Protein AF-A0A970PNM9-F1 (afdb_monomer_lite)

Foldseek 3Di:
DQLDPDDWDLQADADAAAFQDDDALVSVLVLVVLLVQADFDADEAEDELNNFQDPDNVDDLLRDALVSCVVVLVSCVVVLHAYAYEYDQTPDPLDPQQDAQLDPDPVRNVSSLSSLLRRQNNQLVRLVSNVAAYEYEYDGSDAAQDADPCLPSSLVSNLVSVCSSCVDVPSCVRYAYEYEAACAGVRRNHTDSRHPVSRLVSCLVSQGAYEAEQQRDDVVDACLVCPVVSVVRHQAYEYAYADHDNHSHQAQHALDDRLLSNLLSCVLVVNVVRYHYHYTGNHNNDQVSVSSSRNNLSSVLSNLLSVVQPSVVLVVCVVVVVVVSNVVSVVVSVPPVSLVVQCVSCVVRNHHRPPPSVVSSVVCCVVRSVVRD

pLDDT: mean 97.0, std 3.8, range [64.62, 98.94]

Radius of gyration: 21.0 Å; chains: 1; bounding box: 66×42×57 Å

Sequence (373 aa):
GFDSTGDLTGGIAATGNYPGRARTPRELMEDIRLAYTLFPGRKKLNLHASYAVRTDKNKDRDSYSLEDFTPWLDFAREQGVGMDFNPTYFSHPMMDGDLSLSSPDDKKRRFWIEHGKRCREIARGFAEALGEKSVVNFWMPDGTKDTCVDTRAYRDRMTASLDEIFADRAGMELAPCALESKLFGMGVESFTVVSSEYSLGYAQSRKIMACLDAGHYHPTEAISAKITAVLAFIDRILLHVSRPVRWDSDHVVALDDETQRIMDEVVWNGCTDRVAIGLDFFDASINRLACWAIGMRNTRKALLSAFLAPAHALREAEAAGDFTRRLALLEERRTLPLGAVWNYYCLTRNVPADGQWLGKVIDYEKKVLARRG

Structure (mmCIF, N/CA/C/O backbone):
data_AF-A0A970PNM9-F1
#
_entry.id   AF-A0A970PNM9-F1
#
loop_
_atom_site.group_PDB
_atom_site.id
_atom_site.type_symbol
_atom_site.label_atom_id
_atom_site.label_alt_id
_atom_site.label_comp_id
_atom_site.label_asym_id
_atom_site.label_entity_id
_atom_site.label_seq_id
_atom_site.pdbx_PDB_ins_code
_atom_site.Cartn_x
_atom_site.Cartn_y
_atom_site.Cartn_z
_atom_site.occupancy
_atom_site.B_iso_or_equiv
_atom_site.auth_seq_id
_atom_site.auth_comp_id
_atom_site.auth_asym_id
_atom_site.auth_atom_id
_atom_site.pdbx_PDB_model_num
ATOM 1 N N . GLY A 1 1 ? 13.897 7.430 -0.293 1.00 90.38 1 GLY A N 1
ATOM 2 C CA . GLY A 1 1 ? 14.722 6.333 0.242 1.00 90.38 1 GLY A CA 1
ATOM 3 C C . GLY A 1 1 ? 16.042 6.871 0.756 1.00 90.38 1 GLY A C 1
ATOM 4 O O . GLY A 1 1 ? 16.157 8.075 0.959 1.00 90.38 1 GLY A O 1
ATOM 5 N N . PHE A 1 2 ? 17.018 5.991 0.965 1.00 92.19 2 PHE A N 1
ATOM 6 C CA . PHE A 1 2 ? 18.401 6.317 1.343 1.00 92.19 2 PHE A CA 1
ATOM 7 C C . PHE A 1 2 ? 19.416 5.954 0.250 1.00 92.19 2 PHE A C 1
ATOM 9 O O . PHE A 1 2 ? 20.611 6.193 0.413 1.00 92.19 2 PHE A O 1
ATOM 16 N N . ASP A 1 3 ? 18.958 5.359 -0.853 1.00 85.38 3 ASP A N 1
ATOM 17 C CA . ASP A 1 3 ? 19.804 4.973 -1.981 1.00 85.38 3 ASP A CA 1
ATOM 18 C C . ASP A 1 3 ? 20.149 6.141 -2.922 1.00 85.38 3 ASP A C 1
ATOM 20 O O . ASP A 1 3 ? 21.179 6.096 -3.595 1.00 85.38 3 ASP A O 1
ATOM 24 N N . SER A 1 4 ? 19.346 7.209 -2.920 1.00 75.75 4 SER A N 1
ATOM 25 C CA . SER A 1 4 ? 19.603 8.460 -3.639 1.00 75.75 4 SER A CA 1
ATOM 26 C C . SER A 1 4 ? 19.041 9.682 -2.897 1.00 75.75 4 SER A C 1
ATOM 28 O O . SER A 1 4 ? 18.116 9.573 -2.091 1.00 75.75 4 SER A O 1
ATOM 30 N N . THR A 1 5 ? 19.605 10.860 -3.178 1.00 64.62 5 THR A N 1
ATOM 31 C CA . THR A 1 5 ? 19.122 12.168 -2.688 1.00 64.62 5 THR A CA 1
ATOM 32 C C . THR A 1 5 ? 18.326 12.941 -3.747 1.00 64.62 5 THR A C 1
ATOM 34 O O . THR A 1 5 ? 18.133 14.144 -3.592 1.00 64.62 5 THR A O 1
ATOM 37 N N . GLY A 1 6 ? 17.952 12.286 -4.851 1.00 71.00 6 GLY A N 1
ATOM 38 C CA . GLY A 1 6 ? 17.254 12.909 -5.975 1.00 71.00 6 GLY A CA 1
ATOM 39 C C . GLY A 1 6 ? 15.765 13.134 -5.719 1.00 71.00 6 GLY A C 1
ATOM 40 O O . GLY A 1 6 ? 15.213 12.683 -4.712 1.00 71.00 6 GLY A O 1
ATOM 41 N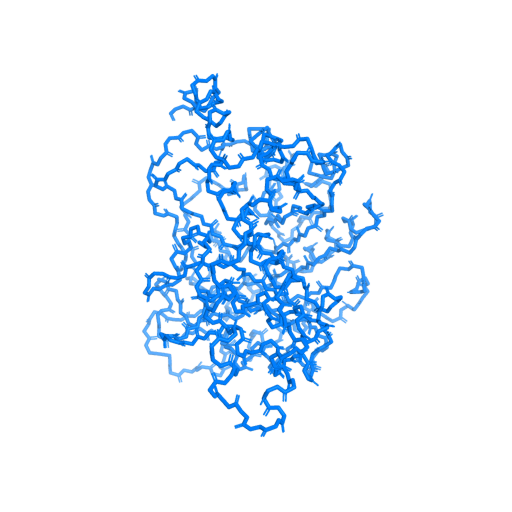 N . ASP A 1 7 ? 15.124 13.824 -6.659 1.00 82.50 7 ASP A N 1
ATOM 42 C CA . ASP A 1 7 ? 13.690 14.097 -6.618 1.00 82.50 7 ASP A CA 1
ATOM 43 C C . ASP A 1 7 ? 12.849 12.826 -6.841 1.00 82.50 7 ASP A C 1
ATOM 45 O O . ASP A 1 7 ? 13.283 11.834 -7.444 1.00 82.50 7 ASP A O 1
ATOM 49 N N . LEU A 1 8 ? 11.614 12.859 -6.339 1.00 89.25 8 LEU A N 1
ATOM 50 C CA . LEU A 1 8 ? 10.633 11.803 -6.571 1.00 89.25 8 LEU A CA 1
ATOM 51 C C . LEU A 1 8 ? 10.150 11.858 -8.031 1.00 89.25 8 LEU A C 1
ATOM 53 O O . LEU A 1 8 ? 9.739 12.915 -8.503 1.00 89.25 8 LEU A O 1
ATOM 57 N N . THR A 1 9 ? 10.208 10.726 -8.735 1.00 91.00 9 THR A N 1
ATOM 58 C CA . THR A 1 9 ? 9.743 10.559 -10.122 1.00 91.00 9 THR A CA 1
ATOM 59 C C . THR A 1 9 ? 8.901 9.284 -10.258 1.00 91.00 9 THR A C 1
ATOM 61 O O . THR A 1 9 ? 8.666 8.591 -9.269 1.00 91.00 9 THR A O 1
ATOM 64 N N . GLY A 1 10 ? 8.441 8.962 -11.473 1.00 89.12 10 GLY A N 1
ATOM 65 C CA . GLY A 1 10 ? 7.597 7.790 -11.744 1.00 89.12 10 GLY A CA 1
ATOM 66 C C . GLY A 1 10 ? 6.094 8.076 -11.670 1.00 89.12 10 GLY A C 1
ATOM 67 O O . GLY A 1 10 ? 5.296 7.169 -11.479 1.00 89.12 10 GLY A O 1
ATOM 68 N N . GLY A 1 11 ? 5.692 9.342 -11.778 1.00 85.94 11 GLY A N 1
ATOM 69 C CA . GLY A 1 11 ? 4.283 9.738 -11.812 1.00 85.94 11 GLY A CA 1
ATOM 70 C C . GLY A 1 11 ? 3.543 9.755 -10.481 1.00 85.94 11 GLY A C 1
ATOM 71 O O . GLY A 1 11 ? 2.330 9.957 -10.481 1.00 85.94 11 GLY A O 1
ATOM 72 N N . ILE A 1 12 ? 4.276 9.633 -9.375 1.00 90.81 12 ILE A N 1
ATOM 73 C CA . ILE A 1 12 ? 3.814 9.874 -8.004 1.00 90.81 12 ILE A CA 1
ATOM 74 C C . ILE A 1 12 ? 4.459 11.138 -7.432 1.00 90.81 12 ILE A C 1
ATOM 76 O O . ILE A 1 12 ? 5.564 11.514 -7.830 1.00 90.81 12 ILE A O 1
ATOM 80 N N . ALA A 1 13 ? 3.792 11.797 -6.481 1.00 92.06 13 ALA A N 1
ATOM 81 C CA . ALA A 1 13 ? 4.363 12.958 -5.802 1.00 92.06 13 ALA A CA 1
ATOM 82 C C . ALA A 1 13 ? 3.877 13.120 -4.362 1.00 92.06 13 ALA A C 1
ATOM 84 O O . ALA A 1 13 ? 2.682 13.206 -4.095 1.00 92.06 13 ALA A O 1
ATOM 85 N N . ALA A 1 14 ? 4.824 13.307 -3.444 1.00 91.38 14 ALA A N 1
ATOM 86 C CA . ALA A 1 14 ? 4.531 13.752 -2.090 1.00 91.38 14 ALA A CA 1
ATOM 87 C C . ALA A 1 14 ? 4.359 15.276 -2.074 1.00 91.38 14 ALA A C 1
ATOM 89 O O . ALA A 1 14 ? 5.327 16.024 -2.219 1.00 91.38 14 ALA A O 1
ATOM 90 N N . THR A 1 15 ? 3.120 15.740 -1.904 1.00 91.12 15 THR A N 1
ATOM 91 C CA . THR A 1 15 ? 2.791 17.172 -1.917 1.00 91.12 15 THR A CA 1
ATOM 92 C C . THR A 1 15 ? 2.792 17.749 -0.504 1.00 91.12 15 THR A C 1
ATOM 94 O O . THR A 1 15 ? 2.190 17.192 0.412 1.00 91.12 15 THR A O 1
ATOM 97 N N . GLY A 1 16 ? 3.453 18.897 -0.340 1.00 93.31 16 GLY A N 1
ATOM 98 C CA . GLY A 1 16 ? 3.604 19.599 0.934 1.00 93.31 16 GLY A CA 1
ATOM 99 C C . GLY A 1 16 ? 5.034 19.560 1.478 1.00 93.31 16 GLY A C 1
ATOM 100 O O . GLY A 1 16 ? 5.841 18.714 1.107 1.00 93.31 16 GLY A O 1
ATOM 101 N N . ASN A 1 17 ? 5.351 20.511 2.359 1.00 93.50 17 ASN A N 1
ATOM 102 C CA . ASN A 1 17 ? 6.699 20.723 2.901 1.00 93.50 17 ASN A CA 1
ATOM 103 C C . ASN A 1 17 ? 6.707 20.735 4.436 1.00 93.50 17 ASN A C 1
ATOM 105 O O . ASN A 1 17 ? 7.432 21.512 5.055 1.00 93.50 17 ASN A O 1
ATOM 109 N N . TYR A 1 18 ? 5.881 19.899 5.067 1.00 96.50 18 TYR A N 1
ATOM 110 C CA . TYR A 1 18 ? 5.834 19.804 6.521 1.00 96.50 18 TYR A CA 1
ATOM 111 C C . TYR A 1 18 ? 7.204 19.362 7.070 1.00 96.50 18 TYR A C 1
ATOM 113 O O . TYR A 1 18 ? 7.763 18.369 6.567 1.00 96.50 18 TYR A O 1
ATOM 121 N N . PRO A 1 19 ? 7.760 20.072 8.073 1.00 95.69 19 PRO A N 1
ATOM 122 C CA . PRO A 1 19 ? 9.128 19.864 8.545 1.00 95.69 19 PRO A CA 1
ATOM 123 C C . PRO A 1 19 ? 9.310 18.521 9.262 1.00 95.69 19 PRO A C 1
ATOM 125 O O . PRO A 1 19 ? 8.367 17.752 9.469 1.00 95.69 19 PRO A O 1
ATOM 128 N N . GLY A 1 20 ? 10.553 18.215 9.640 1.00 95.81 20 GLY A N 1
ATOM 129 C CA . GLY A 1 20 ? 10.838 17.068 10.503 1.00 95.81 20 GLY A CA 1
ATOM 130 C C . GLY A 1 20 ? 10.819 15.696 9.823 1.00 95.81 20 GLY A C 1
ATOM 131 O O . GLY A 1 20 ? 10.795 14.679 10.517 1.00 95.81 20 GLY A O 1
ATOM 132 N N . ARG A 1 21 ? 10.842 15.638 8.481 1.00 95.50 21 ARG A N 1
ATOM 133 C CA . ARG A 1 21 ? 10.963 14.370 7.738 1.00 95.50 21 ARG A CA 1
ATOM 134 C C . ARG A 1 21 ? 12.182 13.575 8.218 1.00 95.50 21 ARG A C 1
ATOM 136 O O . ARG A 1 21 ? 13.239 14.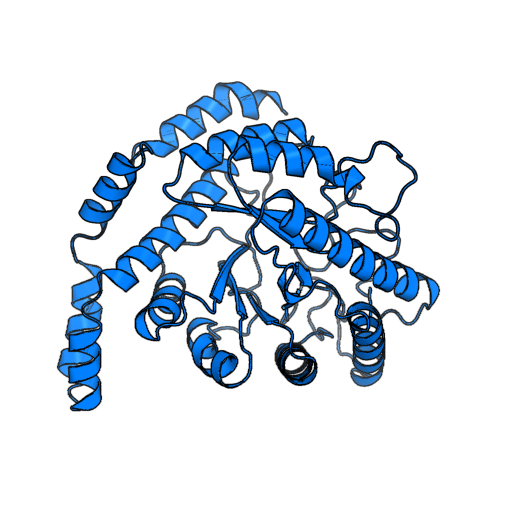162 8.446 1.00 95.50 21 ARG A O 1
ATOM 143 N N . ALA A 1 22 ? 12.056 12.255 8.332 1.00 96.56 22 ALA A N 1
ATOM 144 C CA . ALA A 1 22 ? 13.209 11.393 8.562 1.00 96.56 22 ALA A CA 1
ATOM 145 C C . ALA A 1 22 ? 14.172 11.457 7.365 1.00 96.56 22 ALA A C 1
ATOM 147 O O . ALA A 1 22 ? 13.748 11.425 6.209 1.00 96.56 22 ALA A O 1
ATOM 148 N N . ARG A 1 23 ? 15.471 11.551 7.646 1.00 94.62 23 ARG A N 1
ATOM 149 C CA . ARG A 1 23 ? 16.553 11.702 6.655 1.00 94.62 23 ARG A CA 1
ATOM 150 C C . ARG A 1 23 ? 17.552 10.552 6.706 1.00 94.62 23 ARG A C 1
ATOM 152 O O . ARG A 1 23 ? 18.386 10.422 5.818 1.00 94.62 23 ARG A O 1
ATOM 159 N N . THR A 1 24 ? 17.488 9.730 7.750 1.00 95.56 24 THR A N 1
ATOM 160 C CA . THR A 1 24 ? 18.372 8.579 7.956 1.00 95.56 24 THR A CA 1
ATOM 161 C C . THR A 1 24 ? 17.561 7.344 8.351 1.00 95.56 24 THR A C 1
ATOM 163 O O . THR A 1 24 ? 16.455 7.496 8.883 1.00 95.56 24 THR A O 1
ATOM 166 N N . PRO A 1 25 ? 18.103 6.124 8.163 1.00 96.88 25 PRO A N 1
ATOM 167 C CA . PRO A 1 25 ? 17.453 4.898 8.626 1.00 96.88 25 PRO A CA 1
ATOM 168 C C . PRO A 1 25 ? 17.100 4.953 10.113 1.00 96.88 25 PRO A C 1
ATOM 170 O O . PRO A 1 25 ? 15.991 4.601 10.501 1.00 96.88 25 PRO A O 1
ATOM 173 N N . ARG A 1 26 ? 18.013 5.481 10.939 1.00 97.19 26 ARG A N 1
ATOM 174 C CA . ARG A 1 26 ? 17.807 5.618 12.382 1.00 97.19 26 ARG A CA 1
ATOM 175 C C . ARG A 1 26 ? 16.644 6.550 12.717 1.00 97.19 26 ARG A C 1
ATOM 177 O O . ARG A 1 26 ? 15.796 6.169 13.515 1.00 97.19 26 ARG A O 1
ATOM 184 N N . GLU A 1 27 ? 16.601 7.741 12.115 1.00 97.94 27 GLU A N 1
ATOM 185 C CA . GLU A 1 27 ? 15.492 8.685 12.324 1.00 97.94 27 GLU A CA 1
ATOM 186 C C . GLU A 1 27 ? 14.151 8.043 11.936 1.00 97.94 27 GLU A C 1
ATOM 188 O O . GLU A 1 27 ? 13.184 8.154 12.684 1.00 97.94 27 GLU A O 1
ATOM 193 N N . LEU A 1 28 ? 14.105 7.315 10.814 1.00 98.44 28 LEU A N 1
ATOM 194 C CA . LEU A 1 28 ? 12.883 6.656 10.353 1.00 98.44 28 LEU A CA 1
ATOM 195 C C . LEU A 1 28 ? 12.452 5.511 11.280 1.00 98.44 28 LEU A C 1
ATOM 197 O O . LEU A 1 28 ? 11.276 5.402 11.609 1.00 98.44 28 LEU A O 1
ATOM 201 N N . MET A 1 29 ? 13.385 4.675 11.738 1.00 98.56 29 MET A N 1
ATOM 202 C CA . MET A 1 29 ? 13.093 3.619 12.712 1.00 98.56 29 MET A CA 1
ATOM 203 C C . MET A 1 29 ? 12.585 4.200 14.037 1.00 98.56 29 MET A C 1
ATOM 205 O O . MET A 1 29 ? 11.642 3.666 14.614 1.00 98.56 29 MET A O 1
ATOM 209 N N . GLU A 1 30 ? 13.167 5.301 14.526 1.00 98.44 30 GLU A N 1
ATOM 210 C CA . GLU A 1 30 ? 12.694 6.003 15.729 1.00 98.44 30 GLU A CA 1
ATOM 211 C C . GLU A 1 30 ? 11.275 6.570 15.550 1.00 98.44 30 GLU A C 1
ATOM 213 O O . GLU A 1 30 ? 10.442 6.416 16.448 1.00 98.44 30 GLU A O 1
ATOM 218 N N . ASP A 1 31 ? 10.975 7.142 14.382 1.00 98.69 31 ASP A N 1
ATOM 219 C CA . ASP A 1 31 ? 9.631 7.611 14.035 1.00 98.69 31 ASP A CA 1
ATOM 220 C C . ASP A 1 31 ? 8.625 6.447 14.014 1.00 98.69 31 ASP A C 1
ATOM 222 O O . ASP A 1 31 ? 7.550 6.535 14.616 1.00 98.69 31 ASP A O 1
ATOM 226 N N . ILE A 1 32 ? 8.991 5.318 13.395 1.00 98.56 32 ILE A N 1
ATOM 227 C CA . ILE A 1 32 ? 8.159 4.107 13.350 1.00 98.56 32 ILE A CA 1
ATOM 228 C C . ILE A 1 32 ? 7.923 3.547 14.761 1.00 98.56 32 ILE A C 1
ATOM 230 O O . ILE A 1 32 ? 6.782 3.197 15.078 1.00 98.56 32 ILE A O 1
ATOM 234 N N . ARG A 1 33 ? 8.944 3.512 15.641 1.00 98.25 33 ARG A N 1
ATOM 235 C CA . ARG A 1 33 ? 8.764 3.078 17.045 1.00 98.25 33 ARG A CA 1
ATOM 236 C C . ARG A 1 33 ? 7.678 3.894 17.725 1.00 98.25 33 ARG A C 1
ATOM 238 O O . ARG A 1 33 ? 6.798 3.322 18.365 1.00 98.25 33 ARG A O 1
ATOM 245 N N . LEU A 1 34 ? 7.709 5.220 17.577 1.00 98.31 34 LEU A N 1
ATOM 246 C CA . LEU A 1 34 ? 6.663 6.057 18.148 1.00 98.31 34 LEU A CA 1
ATOM 247 C C . LEU A 1 34 ? 5.306 5.744 17.514 1.00 98.31 34 LEU A C 1
ATOM 249 O O . LEU A 1 34 ? 4.345 5.522 18.255 1.00 98.31 34 LEU A O 1
ATOM 253 N N . ALA A 1 35 ? 5.228 5.688 16.181 1.00 98.06 35 ALA A N 1
ATOM 254 C CA . ALA A 1 35 ? 3.989 5.411 15.458 1.00 98.06 35 ALA A CA 1
ATOM 255 C C . ALA A 1 35 ? 3.324 4.112 15.943 1.00 98.06 35 ALA A C 1
ATOM 257 O O . ALA A 1 35 ? 2.121 4.090 16.204 1.00 98.06 35 ALA A O 1
ATOM 258 N N . TYR A 1 36 ? 4.102 3.055 16.185 1.00 97.75 36 TYR A N 1
ATOM 259 C CA . TYR A 1 36 ? 3.598 1.773 16.684 1.00 97.75 36 TYR A CA 1
ATOM 260 C C . TYR A 1 36 ? 2.902 1.853 18.048 1.00 97.75 36 TYR A C 1
ATOM 262 O O . TYR A 1 36 ? 2.035 1.019 18.328 1.00 97.75 36 TYR A O 1
ATOM 270 N N . THR A 1 37 ? 3.199 2.873 18.859 1.00 97.19 37 THR A N 1
ATOM 271 C CA . THR A 1 37 ? 2.515 3.128 20.140 1.00 97.19 37 THR A CA 1
ATOM 272 C C . THR A 1 37 ? 1.189 3.886 19.997 1.00 97.19 37 THR A C 1
ATOM 274 O O . THR A 1 37 ? 0.451 4.032 20.975 1.00 97.19 37 THR A O 1
ATOM 277 N N . LEU A 1 38 ? 0.872 4.389 18.799 1.00 98.06 38 LEU A N 1
ATOM 278 C CA . LEU A 1 38 ? -0.306 5.221 18.537 1.00 98.06 38 LEU A CA 1
ATOM 279 C C . LEU A 1 38 ? -1.517 4.412 18.053 1.00 98.06 38 LEU A C 1
ATOM 281 O O . LEU A 1 38 ? -2.619 4.958 17.976 1.00 98.06 38 LEU A O 1
ATOM 285 N N . PHE A 1 39 ? -1.353 3.124 17.729 1.00 96.81 39 PHE A N 1
ATOM 286 C CA . PHE A 1 39 ? -2.441 2.285 17.217 1.00 96.81 39 PHE A CA 1
ATOM 287 C C . PHE A 1 39 ? -2.371 0.804 17.655 1.00 96.81 39 PHE A C 1
ATOM 289 O O . PHE A 1 39 ? -1.292 0.198 17.669 1.00 96.81 39 PHE A O 1
ATOM 296 N N . PRO A 1 40 ? -3.526 0.187 17.985 1.00 96.38 40 PRO A N 1
ATOM 297 C CA . PRO A 1 40 ? -3.597 -1.135 18.623 1.00 96.38 40 PRO A CA 1
ATOM 298 C C . PRO A 1 40 ? -3.485 -2.303 17.637 1.00 96.38 40 PRO A C 1
ATOM 300 O O . PRO A 1 40 ? -4.004 -2.221 16.534 1.00 96.38 40 PRO A O 1
ATOM 303 N N . GLY A 1 41 ? -2.936 -3.442 18.067 1.00 94.00 41 GLY A N 1
ATOM 304 C CA . GLY A 1 41 ? -2.952 -4.707 17.306 1.00 94.00 41 GLY A CA 1
ATOM 305 C C . GLY A 1 41 ? -1.654 -5.012 16.556 1.00 94.00 41 GLY A C 1
ATOM 306 O O . GLY A 1 41 ? -0.760 -4.164 16.494 1.00 94.00 41 GLY A O 1
ATOM 307 N N . ARG A 1 42 ? -1.548 -6.230 16.002 1.00 93.19 42 ARG A N 1
ATOM 308 C CA . ARG A 1 42 ? -0.381 -6.685 15.222 1.00 93.19 42 ARG A CA 1
ATOM 309 C C . ARG A 1 42 ? -0.249 -5.910 13.914 1.00 93.19 42 ARG A C 1
ATOM 311 O O . ARG A 1 42 ? -1.248 -5.452 13.359 1.00 93.19 42 ARG A O 1
ATOM 318 N N . LYS A 1 43 ? 0.990 -5.708 13.480 1.00 93.69 43 LYS A N 1
ATOM 319 C CA . LYS A 1 43 ? 1.376 -4.843 12.363 1.00 93.69 43 LYS A CA 1
ATOM 320 C C . LYS A 1 43 ? 2.445 -5.566 11.549 1.00 93.69 43 LYS A C 1
ATOM 322 O O . LYS A 1 43 ? 3.140 -6.423 12.094 1.00 93.69 43 LYS A O 1
ATOM 327 N N . LYS A 1 44 ? 2.616 -5.131 10.308 1.00 97.44 44 LYS A N 1
ATOM 328 C CA . LYS A 1 44 ? 3.796 -5.415 9.497 1.00 97.44 44 LYS A CA 1
ATOM 329 C C . LYS A 1 44 ? 4.376 -4.102 8.992 1.00 97.44 44 LYS A C 1
ATOM 331 O O . LYS A 1 44 ? 3.654 -3.107 8.906 1.00 97.44 44 LYS A O 1
ATOM 336 N N . LEU A 1 45 ? 5.671 -4.103 8.710 1.00 98.25 45 LEU A N 1
ATOM 337 C CA . LEU A 1 45 ? 6.357 -2.994 8.060 1.00 98.25 45 LEU A CA 1
ATOM 338 C C . LEU A 1 45 ? 6.475 -3.293 6.566 1.00 98.25 45 LEU A C 1
ATOM 340 O O . LEU A 1 45 ? 7.143 -4.255 6.201 1.00 98.25 45 LEU A O 1
ATOM 344 N N . ASN A 1 46 ? 5.865 -2.467 5.719 1.00 98.62 46 ASN A N 1
ATOM 345 C CA . ASN A 1 46 ? 6.058 -2.551 4.274 1.00 98.62 46 ASN A CA 1
ATOM 346 C C . ASN A 1 46 ? 7.225 -1.644 3.861 1.00 98.62 46 ASN A C 1
ATOM 348 O O . ASN A 1 46 ? 7.217 -0.454 4.180 1.00 98.62 46 ASN A O 1
ATOM 352 N N . LEU A 1 47 ? 8.246 -2.200 3.207 1.00 98.25 47 LEU A N 1
ATOM 353 C CA . LEU A 1 47 ? 9.487 -1.490 2.900 1.00 98.25 47 LEU A CA 1
ATOM 354 C C . LEU A 1 47 ? 9.759 -1.469 1.391 1.00 98.25 47 LEU A C 1
ATOM 356 O O . LEU A 1 47 ? 9.584 -2.467 0.700 1.00 98.25 47 LEU A O 1
ATOM 360 N N . HIS A 1 48 ? 10.236 -0.343 0.869 1.00 98.69 48 HIS A N 1
ATOM 361 C CA . HIS A 1 48 ? 10.759 -0.274 -0.498 1.00 98.69 48 HIS A CA 1
ATOM 362 C C . HIS A 1 48 ? 12.258 -0.579 -0.537 1.00 98.69 48 HIS A C 1
ATOM 364 O O . HIS A 1 48 ? 12.999 -0.223 0.382 1.00 98.69 48 HIS A O 1
ATOM 370 N N . ALA A 1 49 ? 12.738 -1.135 -1.648 1.00 98.31 49 ALA A N 1
ATOM 371 C CA . ALA A 1 49 ? 14.157 -1.400 -1.853 1.00 98.31 49 ALA A CA 1
ATOM 372 C C . ALA A 1 49 ? 15.034 -0.138 -1.766 1.00 98.31 49 ALA A C 1
ATOM 374 O O . ALA A 1 49 ? 16.174 -0.209 -1.311 1.00 98.31 49 ALA A O 1
ATOM 375 N N . SER A 1 50 ? 14.493 1.038 -2.098 1.00 97.31 50 SER A N 1
ATOM 376 C CA . SER A 1 50 ? 15.193 2.317 -1.904 1.00 97.31 50 SER A CA 1
ATOM 377 C C . SER A 1 50 ? 15.517 2.663 -0.445 1.00 97.31 50 SER A C 1
ATOM 379 O O . SER A 1 50 ? 16.251 3.618 -0.195 1.00 97.31 50 SER A O 1
ATOM 381 N N . TYR A 1 51 ? 15.006 1.912 0.534 1.00 97.69 51 TYR A N 1
ATOM 382 C CA . TYR A 1 51 ? 15.334 2.054 1.957 1.00 97.69 51 TYR A CA 1
ATOM 383 C C . TYR A 1 51 ? 16.487 1.143 2.415 1.00 97.69 51 TYR A C 1
ATOM 385 O O . TYR A 1 51 ? 16.712 1.015 3.622 1.00 97.69 51 TYR A O 1
ATOM 393 N N . ALA A 1 52 ? 17.230 0.541 1.480 1.00 97.12 52 ALA A N 1
ATOM 394 C CA . ALA A 1 52 ? 18.457 -0.195 1.770 1.00 97.12 52 ALA A CA 1
ATOM 395 C C . ALA A 1 52 ? 19.431 0.632 2.633 1.00 97.12 52 ALA A C 1
ATOM 397 O O . ALA A 1 52 ? 19.674 1.816 2.379 1.00 97.12 52 ALA A O 1
ATOM 398 N N . VAL A 1 53 ? 20.020 -0.007 3.644 1.00 95.75 53 VAL A N 1
ATOM 399 C CA . VAL A 1 53 ? 21.057 0.560 4.514 1.00 95.75 53 VAL A CA 1
ATOM 400 C C . VAL A 1 53 ? 22.407 0.015 4.056 1.00 95.75 53 VAL A C 1
ATOM 402 O O . VAL A 1 53 ? 22.975 -0.896 4.653 1.00 95.75 53 VAL A O 1
ATOM 405 N N . ARG A 1 54 ? 22.898 0.556 2.939 1.00 89.38 54 ARG A N 1
ATOM 406 C CA . ARG A 1 54 ? 24.108 0.063 2.269 1.00 89.38 54 ARG A CA 1
ATOM 407 C C . ARG A 1 54 ? 25.376 0.420 3.042 1.00 89.38 54 ARG A C 1
ATOM 409 O O . ARG A 1 54 ? 25.577 1.578 3.415 1.00 89.38 54 ARG A O 1
ATOM 416 N N . THR A 1 55 ? 26.262 -0.557 3.204 1.00 84.31 55 THR A N 1
ATOM 417 C CA . THR A 1 55 ? 27.645 -0.340 3.657 1.00 84.31 55 THR A CA 1
ATOM 418 C C . THR A 1 55 ? 28.569 -0.000 2.485 1.00 84.31 55 THR A C 1
ATOM 420 O O . THR A 1 55 ? 29.426 0.873 2.620 1.00 84.31 55 THR A O 1
ATOM 423 N N . ASP A 1 56 ? 28.349 -0.617 1.318 1.00 89.12 56 ASP A N 1
ATOM 424 C CA . ASP A 1 56 ? 29.003 -0.266 0.055 1.00 89.12 56 ASP A CA 1
ATOM 425 C C . ASP A 1 56 ? 28.173 0.762 -0.729 1.00 89.12 56 ASP A C 1
ATOM 427 O O . ASP A 1 56 ? 27.044 0.504 -1.146 1.00 89.12 56 ASP A O 1
ATOM 431 N N . LYS A 1 57 ? 28.751 1.944 -0.957 1.00 83.06 57 LYS A N 1
ATOM 432 C CA . LYS A 1 57 ? 28.098 3.041 -1.686 1.00 83.06 57 LYS A CA 1
ATOM 433 C C . LYS A 1 57 ? 27.990 2.796 -3.193 1.00 83.06 57 LYS A C 1
ATOM 435 O O . LYS A 1 57 ? 27.189 3.472 -3.831 1.00 83.06 57 LYS A O 1
ATOM 440 N N . ASN A 1 58 ? 28.778 1.874 -3.746 1.00 88.62 58 ASN A N 1
ATOM 441 C CA . ASN A 1 58 ? 28.788 1.569 -5.179 1.00 88.62 58 ASN A CA 1
ATOM 442 C C . ASN A 1 58 ? 27.772 0.487 -5.563 1.00 88.62 58 ASN A C 1
ATOM 444 O O . ASN A 1 58 ? 27.474 0.321 -6.742 1.00 88.62 58 ASN A O 1
ATOM 448 N N . LYS A 1 59 ? 27.250 -0.250 -4.579 1.00 93.94 59 LYS A N 1
ATOM 449 C CA . LYS A 1 59 ? 26.260 -1.304 -4.782 1.00 93.94 59 LYS A CA 1
ATOM 450 C C . LYS A 1 59 ? 24.924 -0.706 -5.213 1.00 93.94 59 LYS A C 1
ATOM 452 O O . LYS A 1 59 ? 24.383 0.140 -4.500 1.00 93.94 59 LYS A O 1
ATOM 457 N N . ASP A 1 60 ? 24.378 -1.154 -6.335 1.00 95.88 60 ASP A N 1
ATOM 458 C CA . ASP A 1 60 ? 23.131 -0.632 -6.908 1.00 95.88 60 ASP A CA 1
ATOM 459 C C . ASP A 1 60 ? 21.968 -1.640 -6.774 1.00 95.88 60 ASP A C 1
ATOM 461 O O . ASP A 1 60 ? 22.159 -2.780 -6.338 1.00 95.88 60 ASP A O 1
ATOM 465 N N . ARG A 1 61 ? 20.744 -1.211 -7.095 1.00 97.44 61 ARG A N 1
ATOM 466 C CA . ARG A 1 61 ? 19.476 -1.923 -6.880 1.00 97.44 61 ARG A CA 1
ATOM 467 C C . ARG A 1 61 ? 19.447 -3.337 -7.461 1.00 97.44 61 ARG A C 1
ATOM 469 O O . ARG A 1 61 ? 18.818 -4.214 -6.868 1.00 97.44 61 ARG A O 1
ATOM 476 N N . ASP A 1 62 ? 20.117 -3.572 -8.583 1.00 98.19 62 ASP A N 1
ATOM 477 C CA . ASP A 1 62 ? 20.244 -4.879 -9.243 1.00 98.19 62 ASP A CA 1
ATOM 478 C C . ASP A 1 62 ? 21.165 -5.865 -8.507 1.00 98.19 62 ASP A C 1
ATOM 480 O O . ASP A 1 62 ? 21.178 -7.055 -8.812 1.00 98.19 62 ASP A O 1
ATOM 484 N N . SER A 1 63 ? 21.893 -5.392 -7.497 1.00 97.44 63 SER A N 1
ATOM 485 C CA . SER A 1 63 ? 22.850 -6.181 -6.718 1.00 97.44 63 SER A CA 1
ATOM 486 C C . SER A 1 63 ? 22.520 -6.256 -5.225 1.00 97.44 63 SER A C 1
ATOM 488 O O . SER A 1 63 ? 23.260 -6.889 -4.470 1.00 97.44 63 SER A O 1
ATOM 490 N N . TYR A 1 64 ? 21.414 -5.645 -4.781 1.00 97.94 64 TYR A N 1
ATOM 491 C CA . TYR A 1 64 ? 20.967 -5.695 -3.386 1.00 97.94 64 TYR A CA 1
ATOM 492 C C . TYR A 1 64 ? 20.781 -7.126 -2.877 1.00 97.94 64 TYR A C 1
ATOM 494 O O . TYR A 1 64 ? 20.443 -8.053 -3.610 1.00 97.94 64 TYR A O 1
ATOM 502 N N . SER A 1 65 ? 21.000 -7.284 -1.579 1.00 97.69 65 SER A N 1
ATOM 503 C CA . SER A 1 65 ? 20.933 -8.555 -0.865 1.00 97.69 65 SER A CA 1
ATOM 504 C C . SER A 1 65 ? 20.312 -8.352 0.511 1.00 97.69 65 SER A C 1
ATOM 506 O O . SER A 1 65 ? 20.159 -7.219 0.963 1.00 97.69 65 SER A O 1
ATOM 508 N N . LEU A 1 66 ? 19.999 -9.445 1.211 1.00 97.38 66 LEU A N 1
ATOM 509 C CA . LEU A 1 66 ? 19.425 -9.379 2.557 1.00 97.38 66 LEU A CA 1
ATOM 510 C C . LEU A 1 66 ? 20.292 -8.570 3.538 1.00 97.38 66 LEU A C 1
ATOM 512 O O . LEU A 1 66 ? 19.751 -7.891 4.407 1.00 97.38 66 LEU A O 1
ATOM 516 N N . GLU A 1 67 ? 21.617 -8.597 3.367 1.00 97.19 67 GLU A N 1
ATOM 517 C CA . GLU A 1 67 ? 22.573 -7.877 4.217 1.00 97.19 67 GLU A CA 1
ATOM 518 C C . GLU A 1 67 ? 22.313 -6.366 4.258 1.00 97.19 67 GLU A C 1
ATOM 520 O O . GLU A 1 67 ? 22.407 -5.749 5.319 1.00 97.19 67 GLU A O 1
ATOM 525 N N . ASP A 1 68 ? 21.896 -5.781 3.131 1.00 97.31 68 ASP A N 1
ATOM 526 C CA . ASP A 1 68 ? 21.589 -4.349 3.020 1.00 97.31 68 ASP A CA 1
ATOM 527 C C . ASP A 1 68 ? 20.305 -3.968 3.783 1.00 97.31 68 ASP A C 1
ATOM 529 O O . ASP A 1 68 ? 19.990 -2.789 3.955 1.00 97.31 68 ASP A O 1
ATOM 533 N N . PHE A 1 69 ? 19.557 -4.966 4.254 1.00 98.19 69 PHE A N 1
ATOM 534 C CA . PHE A 1 69 ? 18.322 -4.821 5.016 1.00 98.19 69 PHE A CA 1
ATOM 535 C C . PHE A 1 69 ? 18.411 -5.444 6.415 1.00 98.19 69 PHE A C 1
ATOM 537 O O . PHE A 1 69 ? 17.427 -5.402 7.154 1.00 98.19 69 PHE A O 1
ATOM 544 N N . THR A 1 70 ? 19.578 -5.946 6.838 1.00 97.56 70 THR A N 1
ATOM 545 C CA . THR A 1 70 ? 19.787 -6.471 8.199 1.00 97.56 70 THR A CA 1
ATOM 546 C C . THR A 1 70 ? 19.378 -5.474 9.292 1.00 97.56 70 THR A C 1
ATOM 548 O O . THR A 1 70 ? 18.664 -5.884 10.206 1.00 97.56 70 THR A O 1
ATOM 551 N N . PRO A 1 71 ? 19.682 -4.160 9.196 1.00 98.12 71 PRO A N 1
ATOM 552 C CA . PRO A 1 71 ? 19.203 -3.199 10.193 1.00 98.12 71 PRO A CA 1
ATOM 553 C C . PRO A 1 71 ? 17.671 -3.140 10.304 1.00 98.12 71 PRO A C 1
ATOM 555 O O . PRO A 1 71 ? 17.139 -2.923 11.391 1.00 98.12 71 PRO A O 1
ATOM 558 N N . TRP A 1 72 ? 16.952 -3.350 9.197 1.00 98.56 72 TRP A N 1
ATOM 559 C CA . TRP A 1 72 ? 15.489 -3.419 9.190 1.00 98.56 72 TRP A CA 1
ATOM 560 C C . TRP A 1 72 ? 14.965 -4.729 9.772 1.00 98.56 72 TRP A C 1
ATOM 562 O O . TRP A 1 72 ? 13.986 -4.702 10.512 1.00 98.56 72 TRP A O 1
ATOM 572 N N . LEU A 1 73 ? 15.631 -5.849 9.491 1.00 98.12 73 LEU A N 1
ATOM 573 C CA . LEU A 1 73 ? 15.321 -7.142 10.098 1.00 98.12 73 LEU A CA 1
ATOM 574 C C . LEU A 1 73 ? 15.476 -7.117 11.618 1.00 98.12 73 LEU A C 1
ATOM 576 O O . LEU A 1 73 ? 14.587 -7.572 12.336 1.00 98.12 73 LEU A O 1
ATOM 580 N N . ASP A 1 74 ? 16.584 -6.573 12.112 1.00 98.31 74 ASP A N 1
ATOM 581 C CA . ASP A 1 74 ? 16.838 -6.475 13.549 1.00 98.31 74 ASP A CA 1
ATOM 582 C C . ASP A 1 74 ? 15.818 -5.556 14.220 1.00 98.31 74 ASP A C 1
ATOM 584 O O . ASP A 1 74 ? 15.262 -5.900 15.264 1.00 98.31 74 ASP A O 1
ATOM 588 N N . PHE A 1 75 ? 15.485 -4.439 13.569 1.00 98.62 75 PHE A N 1
ATOM 589 C CA . PHE A 1 75 ? 14.398 -3.569 13.999 1.00 98.62 75 PHE A CA 1
ATOM 590 C C . PHE A 1 75 ? 13.045 -4.299 14.043 1.00 98.62 75 PHE A C 1
ATOM 592 O O . PHE A 1 75 ? 12.314 -4.195 15.027 1.00 98.62 75 PHE A O 1
ATOM 599 N N . ALA A 1 76 ? 12.704 -5.066 13.006 1.00 98.31 76 ALA A N 1
ATOM 600 C CA . ALA A 1 76 ? 11.454 -5.817 12.940 1.00 98.31 76 ALA A CA 1
ATOM 601 C C . ALA A 1 76 ? 11.365 -6.885 14.043 1.00 98.31 76 ALA A C 1
ATOM 603 O O . ALA A 1 76 ? 10.318 -7.011 14.683 1.00 98.31 76 ALA A O 1
ATOM 604 N N . ARG A 1 77 ? 12.473 -7.582 14.341 1.00 97.81 77 ARG A N 1
ATOM 605 C CA . ARG A 1 77 ? 12.578 -8.521 15.474 1.00 97.81 77 ARG A CA 1
ATOM 606 C C . ARG A 1 77 ? 12.396 -7.821 16.817 1.00 97.81 77 ARG A C 1
ATOM 608 O O . ARG A 1 77 ? 11.608 -8.292 17.632 1.00 97.81 77 ARG A O 1
ATOM 615 N N . GLU A 1 78 ? 13.079 -6.695 17.032 1.00 97.75 78 GLU A N 1
ATOM 616 C CA . GLU A 1 78 ? 12.964 -5.883 18.254 1.00 97.75 78 GLU A CA 1
ATOM 617 C C . GLU A 1 78 ? 11.510 -5.447 18.496 1.00 97.75 78 GLU A C 1
ATOM 619 O O . GLU A 1 78 ? 11.015 -5.503 19.620 1.00 97.75 78 GLU A O 1
ATOM 624 N N . GLN A 1 79 ? 10.811 -5.035 17.434 1.00 97.19 79 GLN A N 1
ATOM 625 C CA . GLN A 1 79 ? 9.425 -4.569 17.506 1.00 97.19 79 GLN A CA 1
ATOM 626 C C . GLN A 1 79 ? 8.382 -5.700 17.431 1.00 97.19 79 GLN A C 1
ATOM 628 O O . GLN A 1 79 ? 7.191 -5.437 17.613 1.00 97.19 79 GLN A O 1
ATOM 633 N N . GLY A 1 80 ? 8.799 -6.942 17.165 1.00 96.38 80 GLY A N 1
ATOM 634 C CA . GLY A 1 80 ? 7.912 -8.098 17.021 1.00 96.38 80 GLY A CA 1
ATOM 635 C C . GLY A 1 80 ? 6.915 -7.969 15.863 1.00 96.38 80 GLY A C 1
ATOM 636 O O . GLY A 1 80 ? 5.737 -8.293 16.034 1.00 96.38 80 GLY A O 1
ATOM 637 N N . VAL A 1 81 ? 7.357 -7.452 14.712 1.00 97.38 81 VAL A N 1
ATOM 638 C CA . VAL A 1 81 ? 6.524 -7.248 13.512 1.00 97.38 81 VAL A CA 1
ATOM 639 C C . VAL A 1 81 ? 7.069 -8.019 12.311 1.00 97.38 81 VAL A C 1
ATOM 641 O O . VAL A 1 81 ? 8.280 -8.159 12.158 1.00 97.38 81 VAL A O 1
ATOM 644 N N . GLY A 1 82 ? 6.177 -8.482 11.435 1.00 97.88 82 GLY A N 1
ATOM 645 C CA . GLY A 1 82 ? 6.556 -9.011 10.125 1.00 97.88 82 GLY A CA 1
ATOM 646 C C . GLY A 1 82 ? 6.974 -7.902 9.151 1.00 97.88 82 GLY A C 1
ATOM 647 O O . GLY A 1 82 ? 6.759 -6.713 9.409 1.00 97.88 82 GLY A O 1
ATOM 648 N N . MET A 1 83 ? 7.530 -8.291 8.003 1.00 98.56 83 MET A N 1
ATOM 649 C CA . MET A 1 83 ? 7.931 -7.365 6.939 1.00 98.56 83 MET A CA 1
ATOM 650 C C . MET A 1 83 ? 7.328 -7.755 5.589 1.00 98.56 83 MET A C 1
ATOM 652 O O . MET A 1 83 ? 7.250 -8.937 5.262 1.00 98.56 83 MET A O 1
ATOM 656 N N . ASP A 1 84 ? 6.943 -6.752 4.811 1.00 98.81 84 ASP A N 1
ATOM 657 C CA . ASP A 1 84 ? 6.565 -6.833 3.397 1.00 98.81 84 ASP A CA 1
ATOM 658 C C . ASP A 1 84 ? 7.534 -5.976 2.575 1.00 98.81 84 ASP A C 1
ATOM 660 O O . ASP A 1 84 ? 8.267 -5.147 3.133 1.00 98.81 84 ASP A O 1
ATOM 664 N N . PHE A 1 85 ? 7.601 -6.212 1.267 1.00 98.81 85 PHE A N 1
ATOM 665 C CA . PHE A 1 85 ? 8.649 -5.631 0.441 1.00 98.81 85 PHE A CA 1
ATOM 666 C C . PHE A 1 85 ? 8.183 -5.185 -0.941 1.00 98.81 85 PHE A C 1
ATOM 668 O O . PHE A 1 85 ? 7.191 -5.664 -1.479 1.00 98.81 85 PHE A O 1
ATOM 675 N N . ASN A 1 86 ? 8.938 -4.264 -1.537 1.00 98.81 86 ASN A N 1
ATOM 676 C CA . ASN A 1 86 ? 8.642 -3.704 -2.850 1.00 98.81 86 ASN A CA 1
ATOM 677 C C . ASN A 1 86 ? 9.962 -3.414 -3.576 1.00 98.81 86 ASN A C 1
ATOM 679 O O . ASN A 1 86 ? 10.787 -2.654 -3.045 1.00 98.81 86 ASN A O 1
ATOM 683 N N . PRO A 1 87 ? 10.174 -3.921 -4.800 1.00 98.69 87 PRO A N 1
ATOM 684 C CA . PRO A 1 87 ? 11.169 -3.337 -5.687 1.00 98.69 87 PRO A CA 1
ATOM 685 C C . PRO A 1 87 ? 10.858 -1.847 -5.915 1.00 98.69 87 PRO A C 1
ATOM 687 O O . PRO A 1 87 ? 9.712 -1.411 -5.824 1.00 98.69 87 PRO A O 1
ATOM 690 N N . THR A 1 88 ? 11.874 -1.033 -6.188 1.00 98.62 88 THR A N 1
ATOM 691 C CA . THR A 1 88 ? 11.700 0.395 -6.487 1.00 98.62 88 THR A CA 1
ATOM 692 C C . THR A 1 88 ? 12.062 0.641 -7.951 1.00 98.62 88 THR A C 1
ATOM 694 O O . THR A 1 88 ? 13.241 0.757 -8.276 1.00 98.62 88 THR A O 1
ATOM 697 N N . TYR A 1 89 ? 11.061 0.770 -8.824 1.00 98.12 89 TYR A N 1
ATOM 698 C CA . TYR A 1 89 ? 11.223 0.989 -10.274 1.00 98.12 89 TYR A CA 1
ATOM 699 C C . TYR A 1 89 ? 11.105 2.468 -10.693 1.00 98.12 89 TYR A C 1
ATOM 701 O O . TYR A 1 89 ? 10.598 2.781 -11.761 1.00 98.12 89 TYR A O 1
ATOM 709 N N . PHE A 1 90 ? 11.523 3.400 -9.836 1.00 97.12 90 PHE A N 1
ATOM 710 C CA . PHE A 1 90 ? 11.401 4.847 -10.068 1.00 97.12 90 PHE A CA 1
ATOM 711 C C . PHE A 1 90 ? 12.530 5.630 -9.382 1.00 97.12 90 PHE A C 1
ATOM 713 O O . PHE A 1 90 ? 13.298 5.052 -8.608 1.00 97.12 90 PHE A O 1
ATOM 720 N N . SER A 1 91 ? 12.652 6.937 -9.648 1.00 95.88 91 SER A N 1
ATOM 721 C CA . SER A 1 91 ? 13.700 7.809 -9.083 1.00 95.88 91 SER A CA 1
ATOM 722 C C . SER A 1 91 ? 15.104 7.210 -9.209 1.00 95.88 91 SER A C 1
ATOM 724 O O . SER A 1 91 ? 15.808 7.029 -8.214 1.00 95.88 91 SER A O 1
ATOM 726 N N . HIS A 1 92 ? 15.492 6.828 -10.430 1.00 96.31 92 HIS A N 1
ATOM 727 C CA . HIS A 1 92 ? 16.769 6.161 -10.670 1.00 96.31 92 HIS A CA 1
ATOM 728 C C . HIS A 1 92 ? 17.388 6.509 -12.034 1.00 96.31 92 HIS A C 1
ATOM 730 O O . HIS A 1 92 ? 16.653 6.573 -13.020 1.00 96.31 92 HIS A O 1
ATOM 736 N N . PRO A 1 93 ? 18.725 6.654 -12.146 1.00 95.00 93 PRO A N 1
ATOM 737 C CA . PRO A 1 93 ? 19.399 6.913 -13.426 1.00 95.00 93 PRO A CA 1
ATOM 738 C C . PRO A 1 93 ? 19.201 5.831 -14.500 1.00 95.00 93 PRO A C 1
ATOM 740 O O . PRO A 1 93 ? 19.303 6.125 -15.687 1.00 95.00 93 PRO A O 1
ATOM 743 N N . MET A 1 94 ? 18.902 4.590 -14.100 1.00 96.88 94 MET A N 1
ATOM 744 C CA . MET A 1 94 ? 18.624 3.476 -15.027 1.00 96.88 94 MET A CA 1
ATOM 745 C C . MET A 1 94 ? 17.197 3.480 -15.591 1.00 96.88 94 MET A C 1
ATOM 747 O O . MET A 1 94 ? 16.826 2.566 -16.326 1.00 96.88 94 MET A O 1
ATOM 751 N N . MET A 1 95 ? 16.385 4.488 -15.265 1.00 97.31 95 MET A N 1
ATOM 752 C CA . MET A 1 95 ? 15.110 4.700 -15.945 1.00 97.31 95 MET A CA 1
ATOM 753 C C . MET A 1 95 ? 15.328 5.142 -17.398 1.00 97.31 95 MET A C 1
ATOM 755 O O . MET A 1 95 ? 16.322 5.786 -17.757 1.00 97.31 95 MET A O 1
ATOM 759 N N . ASP A 1 96 ? 14.394 4.781 -18.267 1.00 96.19 96 ASP A N 1
ATOM 760 C CA . ASP A 1 96 ? 14.369 5.182 -19.668 1.00 96.19 96 ASP A CA 1
ATOM 761 C C . ASP A 1 96 ? 13.184 6.102 -19.941 1.00 96.19 96 ASP A C 1
ATOM 763 O O . ASP A 1 96 ? 12.118 5.662 -20.366 1.00 96.19 96 ASP A O 1
ATOM 767 N N . GLY A 1 97 ? 13.349 7.379 -19.584 1.00 93.69 97 GLY A N 1
ATOM 768 C CA . GLY A 1 97 ? 12.196 8.242 -19.339 1.00 93.69 97 GLY A CA 1
ATOM 769 C C . GLY A 1 97 ? 11.399 7.668 -18.169 1.00 93.69 97 GLY A C 1
ATOM 770 O O . GLY A 1 97 ? 11.955 7.480 -17.089 1.00 93.69 97 GLY A O 1
ATOM 771 N N . ASP A 1 98 ? 10.139 7.320 -18.414 1.00 94.44 98 ASP A N 1
ATOM 772 C CA . ASP A 1 98 ? 9.262 6.675 -17.431 1.00 94.44 98 ASP A CA 1
ATOM 773 C C . ASP A 1 98 ? 9.247 5.139 -17.540 1.00 94.44 98 ASP A C 1
ATOM 775 O O . ASP A 1 98 ? 8.462 4.477 -16.870 1.00 94.44 98 ASP A O 1
ATOM 779 N N . LEU A 1 99 ? 10.113 4.542 -18.369 1.00 98.38 99 LEU A N 1
ATOM 780 C CA . LEU A 1 99 ? 10.141 3.095 -18.595 1.00 98.38 99 LEU A CA 1
ATOM 781 C C . LEU A 1 99 ? 11.211 2.398 -17.747 1.00 98.38 99 LEU A C 1
ATOM 783 O O . LEU A 1 99 ? 12.358 2.848 -17.665 1.00 98.38 99 LEU A O 1
ATOM 787 N N . SER A 1 100 ? 10.849 1.244 -17.191 1.00 98.69 100 SER A N 1
ATOM 788 C CA . SER A 1 100 ? 11.733 0.316 -16.491 1.00 98.69 100 SER A CA 1
ATOM 789 C C . SER A 1 100 ? 11.762 -1.040 -17.215 1.00 98.69 100 SER A C 1
ATOM 791 O O . SER A 1 100 ? 12.519 -1.231 -18.171 1.00 98.69 100 SER A O 1
ATOM 793 N N . LEU A 1 101 ? 10.903 -1.981 -16.818 1.00 98.75 101 LEU A N 1
ATOM 794 C CA . LEU A 1 101 ? 10.804 -3.339 -17.355 1.00 98.75 101 LEU A CA 1
ATOM 795 C C . LEU A 1 101 ? 10.292 -3.394 -18.803 1.00 98.75 101 LEU A C 1
ATOM 797 O O . LEU A 1 101 ? 10.459 -4.422 -19.462 1.00 98.75 101 LEU A O 1
ATOM 801 N N . SER A 1 102 ? 9.703 -2.314 -19.320 1.00 98.69 102 SER A N 1
ATOM 802 C CA . SER A 1 102 ? 9.290 -2.191 -20.725 1.00 98.69 102 SER A CA 1
ATOM 803 C C . SER A 1 102 ? 10.214 -1.310 -21.576 1.00 98.69 102 SER A C 1
ATOM 805 O O . SER A 1 102 ? 9.896 -1.052 -22.744 1.00 98.69 102 SER A O 1
ATOM 807 N N . SER A 1 103 ? 11.367 -0.882 -21.045 1.00 98.50 103 SER A N 1
ATOM 808 C CA . SER A 1 103 ? 12.342 -0.088 -21.805 1.00 98.50 103 SER A CA 1
ATOM 809 C C . SER A 1 103 ? 12.825 -0.841 -23.059 1.00 98.50 103 SER A C 1
ATOM 811 O O . SER A 1 103 ? 13.120 -2.042 -22.983 1.00 98.50 103 SER A O 1
ATOM 813 N N . PRO A 1 104 ? 12.917 -0.172 -24.226 1.00 98.12 104 PRO A N 1
ATOM 814 C CA . PRO A 1 104 ? 13.550 -0.733 -25.418 1.00 98.12 104 PRO A CA 1
ATOM 815 C C . PRO A 1 104 ? 15.074 -0.889 -25.275 1.00 98.12 104 PRO A C 1
ATOM 817 O O . PRO A 1 104 ? 15.664 -1.647 -26.039 1.00 98.12 104 PRO A O 1
ATOM 820 N N . ASP A 1 105 ? 15.712 -0.218 -24.310 1.00 98.56 105 ASP A N 1
ATOM 821 C CA . ASP A 1 105 ? 17.131 -0.399 -24.002 1.00 98.56 105 ASP A CA 1
ATOM 822 C C . ASP A 1 105 ? 17.335 -1.681 -23.181 1.00 98.56 105 ASP A C 1
ATOM 824 O O . ASP A 1 105 ? 16.953 -1.786 -22.011 1.00 98.56 105 ASP A O 1
ATOM 828 N N . ASP A 1 106 ? 17.972 -2.671 -23.802 1.00 98.25 106 ASP A N 1
ATOM 829 C CA . ASP A 1 106 ? 18.250 -3.974 -23.200 1.00 98.25 106 ASP A CA 1
ATOM 830 C C . ASP A 1 106 ? 19.079 -3.886 -21.918 1.00 98.25 106 ASP A C 1
ATOM 832 O O . ASP A 1 106 ? 18.859 -4.682 -21.005 1.00 98.25 106 ASP A O 1
ATOM 836 N N . LYS A 1 107 ? 20.004 -2.923 -21.809 1.00 98.56 107 LYS A N 1
ATOM 837 C CA . LYS A 1 107 ? 20.838 -2.766 -20.609 1.00 98.56 107 LYS A CA 1
ATOM 838 C C . LYS A 1 107 ? 20.007 -2.261 -19.437 1.00 98.56 107 LYS A C 1
ATOM 840 O O . LYS A 1 107 ? 20.110 -2.809 -18.340 1.00 98.56 107 LYS A O 1
ATOM 845 N N . LYS A 1 108 ? 19.153 -1.261 -19.671 1.00 98.69 108 LYS A N 1
ATOM 846 C CA . LYS A 1 108 ? 18.243 -0.729 -18.644 1.00 98.69 108 LYS A CA 1
ATOM 847 C C . LYS A 1 108 ? 17.212 -1.766 -18.223 1.00 98.69 108 LYS A C 1
ATOM 849 O O . LYS A 1 108 ? 17.013 -1.995 -17.033 1.00 98.69 108 LYS A O 1
ATOM 854 N N . ARG A 1 109 ? 16.616 -2.467 -19.187 1.00 98.62 109 ARG A N 1
ATOM 855 C CA . ARG A 1 109 ? 15.652 -3.533 -18.902 1.00 98.62 109 ARG A CA 1
ATOM 856 C C . ARG A 1 109 ? 16.287 -4.684 -18.117 1.00 98.62 109 ARG A C 1
ATOM 858 O O . ARG A 1 109 ? 15.696 -5.153 -17.151 1.00 98.62 109 ARG A O 1
ATOM 865 N N . ARG A 1 110 ? 17.511 -5.097 -18.474 1.00 98.81 110 ARG A N 1
ATOM 866 C CA . ARG A 1 110 ? 18.277 -6.125 -17.748 1.00 98.81 110 ARG A CA 1
ATOM 867 C C . ARG A 1 110 ? 18.522 -5.740 -16.290 1.00 98.81 110 ARG A C 1
ATOM 869 O O . ARG A 1 110 ? 18.281 -6.566 -15.418 1.00 98.81 110 ARG A O 1
ATOM 876 N N . PHE A 1 111 ? 18.937 -4.500 -16.033 1.00 98.81 111 PHE A N 1
ATOM 877 C CA . PHE A 1 111 ? 19.119 -3.975 -14.677 1.00 98.81 111 PHE A CA 1
ATOM 878 C C . PHE A 1 111 ? 17.842 -4.125 -13.833 1.00 98.81 111 PHE A C 1
ATOM 880 O O . PHE A 1 111 ? 17.876 -4.663 -12.727 1.00 98.81 111 PHE A O 1
ATOM 887 N N . TRP A 1 112 ? 16.690 -3.725 -14.378 1.00 98.88 112 TRP A N 1
ATOM 888 C CA . TRP A 1 112 ? 15.413 -3.814 -13.667 1.00 98.88 112 TRP A CA 1
ATOM 889 C C . TRP A 1 112 ? 14.924 -5.254 -13.467 1.00 98.88 112 TRP A C 1
ATOM 891 O O . TRP A 1 112 ? 14.371 -5.566 -12.412 1.00 98.88 112 TRP A O 1
ATOM 901 N N . ILE A 1 113 ? 15.175 -6.150 -14.425 1.00 98.94 113 ILE A N 1
ATOM 902 C CA . ILE A 1 113 ? 14.900 -7.586 -14.268 1.00 98.94 113 ILE A CA 1
ATOM 903 C C . ILE A 1 113 ? 15.710 -8.165 -13.101 1.00 98.94 113 ILE A C 1
ATOM 905 O O . ILE A 1 113 ? 15.145 -8.831 -12.231 1.00 98.94 113 ILE A O 1
ATOM 909 N N . GLU A 1 114 ? 17.016 -7.895 -13.043 1.00 98.88 114 GLU A N 1
ATOM 910 C CA . GLU A 1 114 ? 17.864 -8.381 -11.948 1.00 98.88 114 GLU A CA 1
ATOM 911 C C . GLU A 1 114 ? 17.447 -7.775 -10.599 1.00 98.88 114 GLU A C 1
ATOM 913 O O . GLU A 1 114 ? 17.313 -8.507 -9.615 1.00 98.88 114 GLU A O 1
ATOM 918 N N . HIS A 1 115 ? 17.099 -6.484 -10.558 1.00 98.88 115 HIS A N 1
ATOM 919 C CA . HIS A 1 115 ? 16.533 -5.844 -9.367 1.00 98.88 115 HIS A CA 1
ATOM 920 C C . HIS A 1 115 ? 15.275 -6.560 -8.847 1.00 98.88 115 HIS A C 1
ATOM 922 O O . HIS A 1 115 ? 15.166 -6.845 -7.649 1.00 98.88 115 HIS A O 1
ATOM 928 N N . GLY A 1 116 ? 14.343 -6.900 -9.743 1.00 98.69 116 GLY A N 1
ATOM 929 C CA . GLY A 1 116 ? 13.140 -7.655 -9.401 1.00 98.69 116 GLY A CA 1
ATOM 930 C C . GLY A 1 116 ? 13.458 -9.012 -8.773 1.00 98.69 116 GLY A C 1
ATOM 931 O O . GLY A 1 116 ? 12.875 -9.366 -7.746 1.00 98.69 116 GLY A O 1
ATOM 932 N N . LYS A 1 117 ? 14.433 -9.747 -9.326 1.00 98.62 117 LYS A N 1
ATOM 933 C CA . LYS A 1 117 ? 14.894 -11.033 -8.772 1.00 98.62 117 LYS A CA 1
ATOM 934 C C . LYS A 1 117 ? 15.510 -10.870 -7.382 1.00 98.62 117 LYS A C 1
ATOM 936 O O . LYS A 1 117 ? 15.125 -11.592 -6.462 1.00 98.62 117 LYS A O 1
ATOM 941 N N . ARG A 1 118 ? 16.406 -9.890 -7.194 1.00 98.44 118 ARG A N 1
ATOM 942 C CA . ARG A 1 118 ? 17.017 -9.597 -5.883 1.00 98.44 118 ARG A CA 1
ATOM 943 C C . ARG A 1 118 ? 15.967 -9.293 -4.818 1.00 98.44 118 ARG A C 1
ATOM 945 O O . ARG A 1 118 ? 16.049 -9.805 -3.705 1.00 98.44 118 ARG A O 1
ATOM 952 N N . CYS A 1 119 ? 14.936 -8.520 -5.157 1.00 98.56 119 CYS A N 1
ATOM 953 C CA . CYS A 1 119 ? 13.876 -8.184 -4.206 1.00 98.56 119 CYS A CA 1
ATOM 954 C C . CYS A 1 119 ? 13.064 -9.403 -3.753 1.00 98.56 119 CYS A C 1
ATOM 956 O O . CYS A 1 119 ? 12.685 -9.480 -2.584 1.00 98.56 119 CYS A O 1
ATOM 958 N N . ARG A 1 120 ? 12.846 -10.384 -4.638 1.00 98.31 120 ARG A N 1
ATOM 959 C CA . ARG A 1 120 ? 12.199 -11.653 -4.267 1.00 98.31 120 ARG A CA 1
ATOM 960 C C . ARG A 1 120 ? 13.053 -12.459 -3.290 1.00 98.31 120 ARG A C 1
ATOM 962 O O . ARG A 1 120 ? 12.525 -12.999 -2.321 1.00 98.31 120 ARG A O 1
ATOM 969 N N . GLU A 1 121 ? 14.364 -12.509 -3.511 1.00 98.12 121 GLU A N 1
ATOM 970 C CA . GLU A 1 121 ? 15.306 -13.183 -2.607 1.00 98.12 121 GLU A CA 1
ATOM 971 C C . GLU A 1 121 ? 15.360 -12.512 -1.229 1.00 98.12 121 GLU A C 1
ATOM 973 O O . GLU A 1 121 ? 15.327 -13.201 -0.210 1.00 98.12 121 GLU A O 1
ATOM 978 N N . ILE A 1 122 ? 15.378 -11.176 -1.191 1.00 98.38 122 ILE A N 1
ATOM 979 C CA . ILE A 1 122 ? 15.361 -10.394 0.053 1.00 98.38 122 ILE A CA 1
ATOM 980 C C . ILE A 1 122 ? 14.084 -10.671 0.851 1.00 98.38 122 ILE A C 1
ATOM 982 O O . ILE A 1 122 ? 14.160 -10.986 2.037 1.00 98.38 122 ILE A O 1
ATOM 986 N N . ALA A 1 123 ? 12.916 -10.620 0.209 1.00 98.31 123 ALA A N 1
ATOM 987 C CA . ALA A 1 123 ? 11.645 -10.879 0.879 1.00 98.31 123 ALA A CA 1
ATOM 988 C C . ALA A 1 123 ? 11.514 -12.327 1.372 1.00 98.31 123 ALA A C 1
ATOM 990 O O . ALA A 1 123 ? 10.995 -12.565 2.464 1.00 98.31 123 ALA A O 1
ATOM 991 N N . ARG A 1 124 ? 12.044 -13.304 0.620 1.00 98.12 124 ARG A N 1
ATOM 992 C CA . ARG A 1 124 ? 12.170 -14.685 1.113 1.00 98.12 124 ARG A CA 1
ATOM 993 C C . ARG A 1 124 ? 13.016 -14.728 2.386 1.00 98.12 124 ARG A C 1
ATOM 995 O O . ARG A 1 124 ? 12.594 -15.335 3.366 1.00 98.12 124 ARG A O 1
ATOM 1002 N N . GLY A 1 125 ? 14.147 -14.022 2.396 1.00 98.12 125 GLY A N 1
ATOM 1003 C CA . GLY A 1 125 ? 14.995 -13.873 3.577 1.00 98.12 125 GLY A CA 1
ATOM 1004 C C . GLY A 1 125 ? 14.273 -13.225 4.762 1.00 98.12 125 GLY A C 1
ATOM 1005 O O . GLY A 1 125 ? 14.436 -13.680 5.892 1.00 98.12 125 GLY A O 1
ATOM 1006 N N . PHE A 1 126 ? 13.420 -12.219 4.529 1.00 98.50 126 PHE A N 1
ATOM 1007 C CA . PHE A 1 126 ? 12.562 -11.655 5.577 1.00 98.50 126 PHE A CA 1
ATOM 1008 C C . PHE A 1 126 ? 11.608 -12.691 6.157 1.00 98.50 126 PHE A C 1
ATOM 1010 O O . PHE A 1 126 ? 11.499 -12.810 7.378 1.00 98.50 126 PHE A O 1
ATOM 1017 N N . ALA A 1 127 ? 10.949 -13.460 5.290 1.00 98.00 127 ALA A N 1
ATOM 1018 C CA . ALA A 1 127 ? 9.985 -14.455 5.720 1.00 98.00 127 ALA A CA 1
ATOM 1019 C C . ALA A 1 127 ? 10.628 -15.582 6.541 1.00 98.00 127 ALA A C 1
ATOM 1021 O O . ALA A 1 127 ? 10.108 -15.962 7.591 1.00 98.00 127 ALA A O 1
ATOM 1022 N N . GLU A 1 128 ? 11.792 -16.071 6.111 1.00 97.69 128 GLU A N 1
ATOM 1023 C CA . GLU A 1 128 ? 12.581 -17.074 6.836 1.00 97.69 128 GLU A CA 1
ATOM 1024 C C . GLU A 1 128 ? 13.077 -16.539 8.188 1.00 97.69 128 GLU A C 1
ATOM 1026 O O . GLU A 1 128 ? 12.984 -17.222 9.207 1.00 97.69 128 GLU A O 1
ATOM 1031 N N . ALA A 1 129 ? 13.565 -15.297 8.217 1.00 97.88 129 ALA A N 1
ATOM 1032 C CA . ALA A 1 129 ? 14.135 -14.670 9.406 1.00 97.88 129 ALA A CA 1
ATOM 1033 C C . ALA A 1 129 ? 13.108 -14.316 10.494 1.00 97.88 129 ALA A C 1
ATOM 1035 O O . ALA A 1 129 ? 13.486 -14.233 11.668 1.00 97.88 129 ALA A O 1
ATOM 1036 N N . LEU A 1 130 ? 11.857 -14.044 10.106 1.00 97.75 130 LEU A N 1
ATOM 1037 C CA . LEU A 1 130 ? 10.787 -13.578 10.996 1.00 97.75 130 LEU A CA 1
ATOM 1038 C C . LEU A 1 130 ? 9.693 -14.632 11.232 1.00 97.75 130 LEU A C 1
ATOM 1040 O O . LEU A 1 130 ? 8.884 -14.468 12.142 1.00 97.75 130 LEU A O 1
ATOM 1044 N N . GLY A 1 131 ? 9.665 -15.714 10.446 1.00 96.69 131 GLY A N 1
ATOM 1045 C CA . GLY A 1 131 ? 8.668 -16.782 10.568 1.00 96.69 131 GLY A CA 1
ATOM 1046 C C . GLY A 1 131 ? 7.260 -16.384 10.109 1.00 96.69 131 GLY A C 1
ATOM 1047 O O . GLY A 1 131 ? 6.281 -17.004 10.523 1.00 96.69 131 GLY A O 1
ATOM 1048 N N . GLU A 1 132 ? 7.137 -15.355 9.269 1.00 96.19 132 GLU A N 1
ATOM 1049 C CA . GLU A 1 132 ? 5.871 -14.841 8.734 1.00 96.19 132 GLU A CA 1
ATOM 1050 C C . GLU A 1 132 ? 6.022 -14.547 7.238 1.00 96.19 132 GLU A C 1
ATOM 1052 O O . GLU A 1 132 ? 7.079 -14.102 6.808 1.00 96.19 132 GLU A O 1
ATOM 1057 N N . LYS A 1 133 ? 4.980 -14.774 6.424 1.00 97.44 133 LYS A N 1
ATOM 1058 C CA . LYS A 1 133 ? 5.056 -14.515 4.975 1.00 97.44 133 LYS A CA 1
ATOM 1059 C C . LYS A 1 133 ? 5.424 -13.054 4.680 1.00 97.44 133 LYS A C 1
ATOM 1061 O O . LYS A 1 133 ? 4.953 -12.173 5.390 1.00 97.44 133 LYS A O 1
ATOM 1066 N N . SER A 1 134 ? 6.177 -12.784 3.614 1.00 98.38 134 SER A N 1
ATOM 1067 C CA . SER A 1 134 ? 6.551 -11.430 3.169 1.00 98.38 134 SER A CA 1
ATOM 1068 C C . SER A 1 134 ? 6.011 -11.152 1.767 1.00 98.38 134 SER A C 1
ATOM 1070 O O . SER A 1 134 ? 6.538 -11.653 0.780 1.00 98.38 134 SER A O 1
ATOM 1072 N N . VAL A 1 135 ? 4.919 -10.400 1.661 1.00 98.56 135 VAL A N 1
ATOM 1073 C CA . VAL A 1 135 ? 4.329 -10.045 0.368 1.00 98.56 135 VAL A CA 1
ATOM 1074 C C . VAL A 1 135 ? 5.294 -9.130 -0.384 1.00 98.56 135 VAL A C 1
ATOM 1076 O O . VAL A 1 135 ? 5.798 -8.163 0.184 1.00 98.56 135 VAL A O 1
ATOM 1079 N N . VAL A 1 136 ? 5.542 -9.439 -1.659 1.00 98.69 136 VAL A N 1
ATOM 1080 C CA . VAL A 1 136 ? 6.363 -8.615 -2.555 1.00 98.69 136 VAL A CA 1
ATOM 1081 C C . VAL A 1 136 ? 5.477 -7.960 -3.590 1.00 98.69 136 VAL A C 1
ATOM 1083 O O . VAL A 1 136 ? 4.972 -8.642 -4.478 1.00 98.69 136 VAL A O 1
ATOM 1086 N N . ASN A 1 137 ? 5.293 -6.653 -3.507 1.00 98.88 137 ASN A N 1
ATOM 1087 C CA . ASN A 1 137 ? 4.448 -5.944 -4.453 1.00 98.88 137 ASN A CA 1
ATOM 1088 C C . ASN A 1 137 ? 5.274 -5.308 -5.578 1.00 98.88 137 ASN A C 1
ATOM 1090 O O . ASN A 1 137 ? 6.243 -4.592 -5.331 1.00 98.88 137 ASN A O 1
ATOM 1094 N N . PHE A 1 138 ? 4.905 -5.617 -6.820 1.00 98.88 138 PHE A N 1
ATOM 1095 C CA . PHE A 1 138 ? 5.535 -5.122 -8.037 1.00 98.88 138 PHE A CA 1
ATOM 1096 C C . PHE A 1 138 ? 4.671 -4.022 -8.641 1.00 98.88 138 PHE A C 1
ATOM 1098 O O . PHE A 1 138 ? 3.636 -4.303 -9.245 1.00 98.88 138 PHE A O 1
ATOM 1105 N N . TRP A 1 139 ? 5.153 -2.789 -8.525 1.00 98.81 139 TRP A N 1
ATOM 1106 C CA . TRP A 1 139 ? 4.585 -1.617 -9.173 1.00 98.81 139 TRP A CA 1
ATOM 1107 C C . TRP A 1 139 ? 5.641 -0.923 -10.030 1.00 98.81 139 TRP A C 1
ATOM 1109 O O . TRP A 1 139 ? 6.765 -0.697 -9.577 1.00 98.81 139 TRP A O 1
ATOM 1119 N N . MET A 1 140 ? 5.278 -0.582 -11.263 1.00 98.44 140 MET A N 1
ATOM 1120 C CA . MET A 1 140 ? 6.165 0.057 -12.231 1.00 98.44 140 MET A CA 1
ATOM 1121 C C . MET A 1 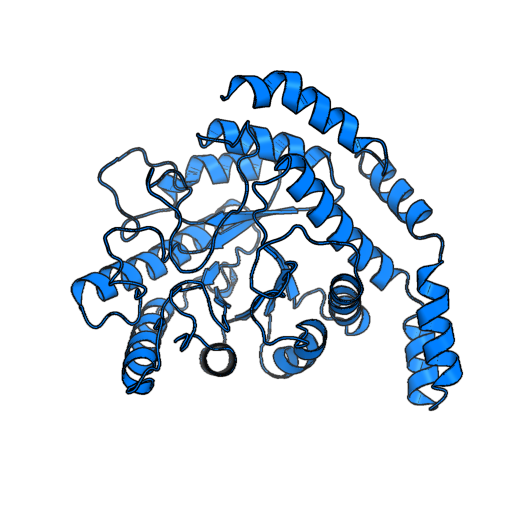140 ? 5.492 1.310 -12.808 1.00 98.44 140 MET A C 1
ATOM 1123 O O . MET A 1 140 ? 4.299 1.249 -13.110 1.00 98.44 140 MET A O 1
ATOM 1127 N N . PRO A 1 141 ? 6.234 2.413 -13.031 1.00 98.06 141 PRO A N 1
ATOM 1128 C CA . PRO A 1 141 ? 5.681 3.641 -13.605 1.00 98.06 141 PRO A CA 1
ATOM 1129 C C . PRO A 1 141 ? 5.543 3.591 -15.137 1.00 98.06 141 PRO A C 1
ATOM 1131 O O . PRO A 1 141 ? 5.081 4.556 -15.736 1.00 98.06 141 PRO A O 1
ATOM 1134 N N . ASP A 1 142 ? 5.956 2.487 -15.770 1.00 98.75 142 ASP A N 1
ATOM 1135 C CA . ASP A 1 142 ? 6.031 2.311 -17.219 1.00 98.75 142 ASP A CA 1
ATOM 1136 C C . ASP A 1 142 ? 4.764 2.766 -17.950 1.00 98.75 142 ASP A C 1
ATOM 1138 O O . ASP A 1 142 ? 3.685 2.178 -17.814 1.00 98.75 142 ASP A O 1
ATOM 1142 N N . GLY A 1 143 ? 4.925 3.779 -18.798 1.00 98.25 143 GLY A N 1
ATOM 1143 C CA . GLY A 1 143 ? 3.836 4.387 -19.541 1.00 98.25 143 GLY A CA 1
ATOM 1144 C C . GLY A 1 143 ? 4.303 5.482 -20.492 1.00 98.25 143 GLY A C 1
ATOM 1145 O O . GLY A 1 143 ? 5.500 5.663 -20.720 1.00 98.25 143 GLY A O 1
ATOM 1146 N N . THR A 1 144 ? 3.348 6.207 -21.070 1.00 97.81 144 THR A N 1
ATOM 1147 C CA . THR A 1 144 ? 3.621 7.374 -21.913 1.00 97.81 144 THR A CA 1
ATOM 1148 C C . THR A 1 144 ? 2.741 8.551 -21.524 1.00 97.81 144 THR A C 1
ATOM 1150 O O . THR A 1 144 ? 1.549 8.403 -21.243 1.00 97.81 144 THR A O 1
ATOM 1153 N N . LYS A 1 145 ? 3.343 9.742 -21.556 1.00 97.75 145 LYS A N 1
ATOM 1154 C CA . LYS A 1 145 ? 2.664 11.014 -21.301 1.00 97.75 145 LYS A CA 1
ATOM 1155 C C . LYS A 1 145 ? 1.490 11.251 -22.252 1.00 97.75 145 LYS A C 1
ATOM 1157 O O . LYS A 1 145 ? 0.379 11.554 -21.830 1.00 97.75 145 LYS A O 1
ATOM 1162 N N . ASP A 1 146 ? 1.756 11.094 -23.546 1.00 97.38 146 ASP A N 1
ATOM 1163 C CA . ASP A 1 146 ? 0.807 11.318 -24.640 1.00 97.38 146 ASP A CA 1
ATOM 1164 C C . ASP A 1 146 ? 0.411 9.986 -25.301 1.00 97.38 146 ASP A C 1
ATOM 1166 O O . ASP A 1 146 ? 0.917 8.916 -24.943 1.00 97.38 146 ASP A O 1
ATOM 1170 N N . THR A 1 147 ? -0.506 1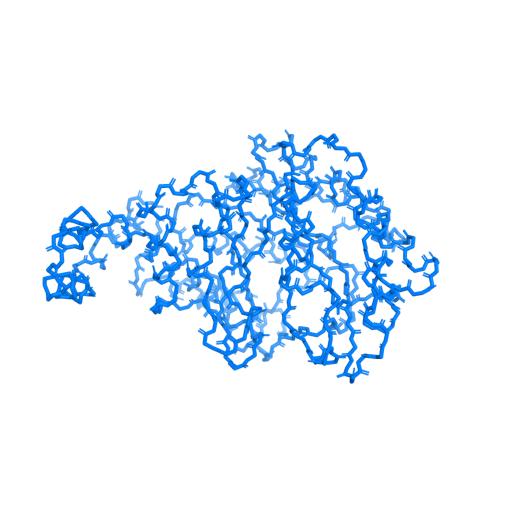0.058 -26.259 1.00 97.62 147 THR A N 1
ATOM 1171 C CA . THR A 1 147 ? -1.131 8.941 -26.966 1.00 97.62 147 THR A CA 1
ATOM 1172 C C . THR A 1 147 ? -0.097 7.925 -27.456 1.00 97.62 147 THR A C 1
ATOM 1174 O O . THR A 1 147 ? 0.731 8.207 -28.326 1.00 97.62 147 THR A O 1
ATOM 1177 N N . CYS A 1 148 ? -0.168 6.707 -26.919 1.00 97.56 148 CYS A N 1
ATOM 1178 C CA . CYS A 1 148 ? 0.701 5.608 -27.320 1.00 97.56 148 CYS A CA 1
ATOM 1179 C C . CYS A 1 148 ? 0.190 4.953 -28.613 1.00 97.56 148 CYS A C 1
ATOM 1181 O O . CYS A 1 148 ? -0.937 4.461 -28.660 1.00 97.56 148 CYS A O 1
ATOM 1183 N N . VAL A 1 149 ? 1.030 4.903 -29.651 1.00 97.94 149 VAL A N 1
ATOM 1184 C CA . VAL A 1 149 ? 0.688 4.252 -30.931 1.00 97.94 149 VAL A CA 1
ATOM 1185 C C . VAL A 1 149 ? 0.873 2.733 -30.860 1.00 97.94 149 VAL A C 1
ATOM 1187 O O . VAL A 1 149 ? 0.013 1.985 -31.318 1.00 97.94 149 VAL A O 1
ATOM 1190 N N . ASP A 1 150 ? 1.975 2.264 -30.268 1.00 97.50 150 ASP A N 1
ATOM 1191 C CA . ASP A 1 150 ? 2.319 0.838 -30.186 1.00 97.50 150 ASP A CA 1
ATOM 1192 C C . ASP A 1 150 ? 2.266 0.336 -28.741 1.00 97.50 150 ASP A C 1
ATOM 1194 O O . ASP A 1 150 ? 3.280 0.049 -28.103 1.00 97.50 150 ASP A O 1
ATOM 1198 N N . THR A 1 151 ? 1.049 0.21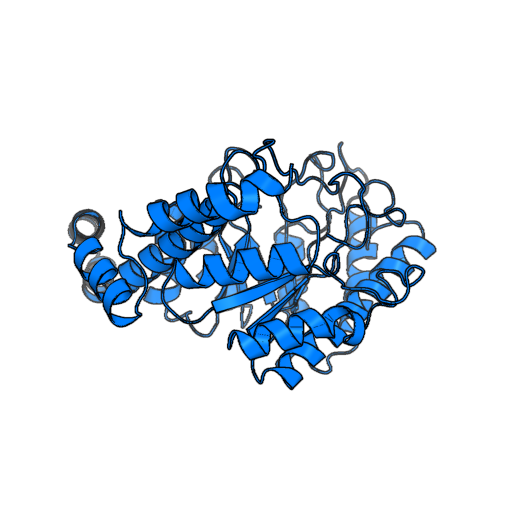9 -28.212 1.00 97.88 151 THR A N 1
ATOM 1199 C CA . THR A 1 151 ? 0.820 -0.299 -26.851 1.00 97.88 151 THR A CA 1
ATOM 1200 C C . THR A 1 151 ? 1.267 -1.756 -26.688 1.00 97.88 151 THR A C 1
ATOM 1202 O O . THR A 1 151 ? 1.557 -2.198 -25.571 1.00 97.88 151 THR A O 1
ATOM 1205 N N . ARG A 1 152 ? 1.345 -2.512 -27.791 1.00 98.50 152 ARG A N 1
ATOM 1206 C CA . ARG A 1 152 ? 1.731 -3.923 -27.793 1.00 98.50 152 ARG A CA 1
ATOM 1207 C C . ARG A 1 152 ? 3.210 -4.086 -27.476 1.00 98.50 152 ARG A C 1
ATOM 1209 O O . ARG A 1 152 ? 3.533 -4.870 -26.591 1.00 98.50 152 ARG A O 1
ATOM 1216 N N . ALA A 1 153 ? 4.103 -3.347 -28.132 1.00 98.50 153 ALA A N 1
ATOM 1217 C CA . ALA A 1 153 ? 5.540 -3.533 -27.934 1.00 98.50 153 ALA A CA 1
ATOM 1218 C C . ALA A 1 153 ? 5.983 -3.317 -26.474 1.00 98.50 153 ALA A C 1
ATOM 1220 O O . ALA A 1 153 ? 6.850 -4.040 -25.977 1.00 98.50 153 ALA A O 1
ATOM 1221 N N . TYR A 1 154 ? 5.373 -2.362 -25.762 1.00 98.69 154 TYR A N 1
ATOM 1222 C CA . TYR A 1 154 ? 5.634 -2.161 -24.332 1.00 98.69 154 TYR A CA 1
ATOM 1223 C C . TYR A 1 154 ? 5.150 -3.339 -23.481 1.00 98.69 154 TYR A C 1
ATOM 1225 O O . TYR A 1 154 ? 5.886 -3.814 -22.616 1.00 98.69 154 TYR A O 1
ATOM 1233 N N . ARG A 1 155 ? 3.936 -3.839 -23.745 1.00 98.81 155 ARG A N 1
ATOM 1234 C CA . ARG A 1 155 ? 3.352 -4.977 -23.020 1.00 98.81 155 ARG A CA 1
ATOM 1235 C C . ARG A 1 155 ? 4.075 -6.292 -23.313 1.00 98.81 155 ARG A C 1
ATOM 1237 O O . ARG A 1 155 ? 4.260 -7.078 -22.388 1.00 98.81 155 ARG A O 1
ATOM 1244 N N . ASP A 1 156 ? 4.552 -6.500 -24.539 1.00 98.81 156 ASP A N 1
ATOM 1245 C CA . ASP A 1 156 ? 5.355 -7.670 -24.916 1.00 98.81 156 ASP A CA 1
ATOM 1246 C C . ASP A 1 156 ? 6.690 -7.676 -24.143 1.00 98.81 156 ASP A C 1
ATOM 1248 O O . ASP A 1 156 ? 7.057 -8.690 -23.546 1.00 98.81 156 ASP A O 1
ATOM 1252 N N . ARG A 1 157 ? 7.382 -6.525 -24.052 1.00 98.88 157 ARG A N 1
ATOM 1253 C CA . ARG A 1 157 ? 8.605 -6.394 -23.234 1.00 98.88 157 ARG A CA 1
ATOM 1254 C C . ARG A 1 157 ? 8.332 -6.559 -21.740 1.00 98.88 157 ARG A C 1
ATOM 1256 O O . ARG A 1 157 ? 9.059 -7.298 -21.085 1.00 98.88 157 ARG A O 1
ATOM 1263 N N . MET A 1 158 ? 7.286 -5.920 -21.214 1.00 98.88 158 MET A N 1
ATOM 1264 C CA . MET A 1 158 ? 6.884 -6.060 -19.809 1.00 98.88 158 MET A CA 1
ATOM 1265 C C . MET A 1 158 ? 6.583 -7.522 -19.458 1.00 98.88 158 MET A C 1
ATOM 1267 O O . MET A 1 158 ? 7.052 -8.016 -18.436 1.00 98.88 158 MET A O 1
ATOM 1271 N N . THR A 1 159 ? 5.862 -8.235 -20.329 1.00 98.94 159 THR A N 1
ATOM 1272 C CA . THR A 1 159 ? 5.535 -9.657 -20.142 1.00 98.94 159 THR A CA 1
ATOM 1273 C C . THR A 1 159 ? 6.804 -10.497 -20.094 1.00 98.94 159 THR A C 1
ATOM 1275 O O . THR A 1 159 ? 6.971 -11.276 -19.161 1.00 98.94 159 THR A O 1
ATOM 1278 N N . ALA A 1 160 ? 7.723 -10.305 -21.047 1.00 98.88 160 ALA A N 1
ATOM 1279 C CA . ALA A 1 160 ? 8.990 -11.032 -21.079 1.00 98.88 160 ALA A CA 1
ATOM 1280 C C . ALA A 1 160 ? 9.847 -10.764 -19.829 1.00 98.88 160 ALA A C 1
ATOM 1282 O O . ALA A 1 160 ? 10.390 -11.697 -19.243 1.00 98.88 160 ALA A O 1
ATOM 1283 N N . SER A 1 161 ? 9.928 -9.505 -19.389 1.00 98.94 161 SER A N 1
ATOM 1284 C CA . SER A 1 161 ? 10.664 -9.114 -18.184 1.00 98.94 161 SER A CA 1
ATOM 1285 C C . SER A 1 161 ? 10.079 -9.738 -16.915 1.00 98.94 161 SER A C 1
ATOM 1287 O O . SER A 1 161 ? 10.820 -10.303 -16.112 1.00 98.94 161 SER A O 1
ATOM 1289 N N . LEU A 1 162 ? 8.755 -9.672 -16.733 1.00 98.88 162 LEU A N 1
ATOM 1290 C CA . LEU A 1 162 ? 8.081 -10.273 -15.579 1.00 98.88 162 LEU A CA 1
ATOM 1291 C C . LEU A 1 162 ? 8.177 -11.803 -15.604 1.00 98.88 162 LEU A C 1
ATOM 1293 O O . LEU A 1 162 ? 8.448 -12.404 -14.566 1.00 98.88 162 LEU A O 1
ATOM 1297 N N . ASP A 1 163 ? 8.024 -12.435 -16.772 1.00 98.81 163 ASP A N 1
ATOM 1298 C CA . ASP A 1 163 ? 8.175 -13.887 -16.911 1.00 98.81 163 ASP A CA 1
ATOM 1299 C C . ASP A 1 163 ? 9.599 -14.323 -16.538 1.00 98.81 163 ASP A C 1
ATOM 1301 O O . ASP A 1 163 ? 9.768 -15.352 -15.886 1.00 98.81 163 ASP A O 1
ATOM 1305 N N . GLU A 1 164 ? 10.619 -13.521 -16.855 1.00 98.81 164 GLU A N 1
ATOM 1306 C CA . GLU A 1 164 ? 11.990 -13.794 -16.425 1.00 98.81 164 GLU A CA 1
ATOM 1307 C C . GLU A 1 164 ? 12.189 -13.606 -14.911 1.00 98.81 164 GLU A C 1
ATOM 1309 O O . GLU A 1 164 ? 12.848 -14.423 -14.263 1.00 98.81 164 GLU A O 1
ATOM 1314 N N . ILE A 1 165 ? 11.599 -12.558 -14.326 1.00 98.69 165 ILE A N 1
ATOM 1315 C CA . ILE A 1 165 ? 11.627 -12.324 -12.875 1.00 98.69 165 ILE A CA 1
ATOM 1316 C C . ILE A 1 165 ? 10.955 -13.480 -12.130 1.00 98.69 165 ILE A C 1
ATOM 1318 O O . ILE A 1 165 ? 11.469 -13.905 -11.097 1.00 98.69 165 ILE A O 1
ATOM 1322 N N . PHE A 1 166 ? 9.825 -13.987 -12.630 1.00 98.31 166 PHE A N 1
ATOM 1323 C CA . PHE A 1 166 ? 9.012 -15.024 -11.985 1.00 98.31 166 PHE A CA 1
ATOM 1324 C C . PHE A 1 166 ? 9.300 -16.451 -12.474 1.00 98.31 166 PHE A C 1
ATOM 1326 O O . PHE A 1 166 ? 8.609 -17.380 -12.051 1.00 98.31 166 PHE A O 1
ATOM 1333 N N . ALA A 1 167 ? 10.316 -16.644 -13.322 1.00 97.38 167 ALA A N 1
ATOM 1334 C CA . ALA A 1 167 ? 10.704 -17.958 -13.830 1.00 97.38 167 ALA A CA 1
ATOM 1335 C C . ALA A 1 167 ? 11.079 -18.919 -12.691 1.00 97.38 167 ALA A C 1
ATOM 1337 O O . ALA A 1 167 ? 10.591 -20.050 -12.640 1.00 97.38 167 ALA A O 1
ATOM 1338 N N . ASP A 1 168 ? 11.898 -18.455 -11.741 1.00 93.62 168 ASP A N 1
ATOM 1339 C CA . ASP A 1 168 ? 12.161 -19.196 -10.508 1.00 93.62 168 ASP A CA 1
ATOM 1340 C C . ASP A 1 168 ? 10.979 -19.038 -9.549 1.00 93.62 168 ASP A C 1
ATOM 1342 O O . ASP A 1 168 ? 10.729 -17.953 -9.035 1.00 93.62 168 ASP A O 1
ATOM 1346 N N . ARG A 1 169 ? 10.250 -20.117 -9.275 1.00 94.06 169 ARG A N 1
ATOM 1347 C CA . ARG A 1 169 ? 9.106 -20.117 -8.350 1.00 94.06 169 ARG A CA 1
ATOM 1348 C C . ARG A 1 169 ? 9.504 -20.380 -6.893 1.00 94.06 169 ARG A C 1
ATOM 1350 O O . ARG A 1 169 ? 8.636 -20.368 -6.019 1.00 94.06 169 ARG A O 1
ATOM 1357 N N . ALA A 1 170 ? 10.785 -20.624 -6.610 1.00 89.25 170 ALA A N 1
ATOM 1358 C CA . ALA A 1 170 ? 11.254 -20.941 -5.269 1.00 89.25 170 ALA A CA 1
ATOM 1359 C C . ALA A 1 170 ? 10.894 -19.832 -4.268 1.00 89.25 170 ALA A C 1
ATOM 1361 O O . ALA A 1 170 ? 11.082 -18.641 -4.513 1.00 89.25 170 ALA A O 1
ATOM 1362 N N . GLY A 1 171 ? 10.367 -20.238 -3.112 1.00 88.25 171 GLY A N 1
ATOM 1363 C CA . GLY A 1 171 ? 10.027 -19.324 -2.024 1.00 88.25 171 GLY A CA 1
ATOM 1364 C C . GLY A 1 171 ? 8.749 -18.505 -2.215 1.00 88.25 171 GLY A C 1
ATOM 1365 O O . GLY A 1 171 ? 8.417 -17.764 -1.301 1.00 88.25 171 GLY A O 1
ATOM 1366 N N . MET A 1 172 ? 7.990 -18.649 -3.311 1.00 93.06 172 MET A N 1
ATOM 1367 C CA . MET A 1 172 ? 6.745 -17.882 -3.520 1.00 93.06 172 MET A CA 1
ATOM 1368 C C . MET A 1 172 ? 5.645 -18.160 -2.481 1.00 93.06 172 MET A C 1
ATOM 1370 O O . MET A 1 172 ? 4.778 -17.321 -2.273 1.00 93.06 172 MET A O 1
ATOM 1374 N N . GLU A 1 173 ? 5.696 -19.294 -1.780 1.00 93.69 173 GLU A N 1
ATOM 1375 C CA . GLU A 1 173 ? 4.787 -19.569 -0.657 1.00 93.69 173 GLU A CA 1
ATOM 1376 C C . GLU A 1 173 ? 5.117 -18.753 0.600 1.00 93.69 173 GLU A C 1
ATOM 1378 O O . GLU A 1 173 ? 4.212 -18.397 1.363 1.00 93.69 173 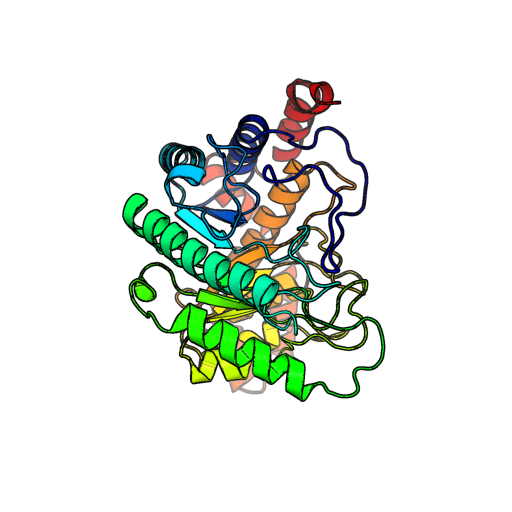GLU A O 1
ATOM 1383 N N . LEU A 1 174 ? 6.408 -18.463 0.808 1.00 96.12 174 LEU A N 1
ATOM 1384 C CA . LEU A 1 174 ? 6.923 -17.641 1.905 1.00 96.12 174 LEU A CA 1
ATOM 1385 C C . LEU A 1 174 ? 6.895 -16.157 1.540 1.00 96.12 174 LEU A C 1
ATOM 1387 O O . LEU A 1 174 ? 6.554 -15.330 2.378 1.00 96.12 174 LEU A O 1
ATOM 1391 N N . ALA A 1 175 ? 7.212 -15.828 0.290 1.00 97.19 175 ALA A N 1
ATOM 1392 C CA . ALA A 1 175 ? 7.236 -14.475 -0.237 1.00 97.19 175 ALA A CA 1
ATOM 1393 C C . ALA A 1 175 ? 6.314 -14.336 -1.463 1.00 97.19 175 ALA A C 1
ATOM 1395 O O . ALA A 1 175 ? 6.792 -14.294 -2.606 1.00 97.19 175 ALA A O 1
ATOM 1396 N N . PRO A 1 176 ? 4.982 -14.341 -1.262 1.00 97.75 176 PRO A N 1
ATOM 1397 C CA . PRO A 1 176 ? 4.038 -14.267 -2.367 1.00 97.75 176 PRO A CA 1
ATOM 1398 C C . PRO A 1 176 ? 4.139 -12.907 -3.057 1.00 97.75 176 PRO A C 1
ATOM 1400 O O . PRO A 1 176 ? 4.242 -11.870 -2.409 1.00 97.75 176 PRO A O 1
ATOM 1403 N N . CYS A 1 177 ? 4.134 -12.914 -4.387 1.00 98.38 177 CYS A N 1
ATOM 1404 C CA . CYS A 1 177 ? 4.310 -11.704 -5.183 1.00 98.38 177 CYS A CA 1
ATOM 1405 C C . CYS A 1 177 ? 2.956 -11.185 -5.676 1.00 98.38 177 CYS A C 1
ATOM 1407 O O . CYS A 1 177 ? 2.133 -11.983 -6.127 1.00 98.38 177 CYS A O 1
ATOM 1409 N N . ALA A 1 178 ? 2.749 -9.872 -5.621 1.00 98.69 178 ALA A N 1
ATOM 1410 C CA . ALA A 1 178 ? 1.599 -9.174 -6.177 1.00 98.69 178 ALA A CA 1
ATOM 1411 C C . ALA A 1 178 ? 2.026 -8.287 -7.349 1.00 98.69 178 ALA A C 1
ATOM 1413 O O . ALA A 1 178 ? 3.111 -7.711 -7.313 1.00 98.69 178 ALA A O 1
ATOM 1414 N N . LEU A 1 179 ? 1.186 -8.191 -8.379 1.00 98.88 179 LEU A N 1
ATOM 1415 C CA . LEU A 1 179 ? 1.343 -7.217 -9.457 1.00 98.88 179 LEU A CA 1
ATOM 1416 C C . LEU A 1 179 ? 0.316 -6.100 -9.281 1.00 98.88 179 LEU A C 1
ATOM 1418 O O . LEU A 1 179 ? -0.887 -6.359 -9.192 1.00 98.88 179 LEU A O 1
ATOM 1422 N N . GLU A 1 180 ? 0.788 -4.863 -9.231 1.00 98.94 180 GLU A N 1
ATOM 1423 C CA . GLU A 1 180 ? -0.043 -3.686 -9.028 1.00 98.94 180 GLU A CA 1
ATOM 1424 C C . GLU A 1 180 ? -0.284 -2.958 -10.343 1.00 98.94 180 GLU A C 1
ATOM 1426 O O . GLU A 1 180 ? 0.652 -2.579 -11.046 1.00 98.94 180 GLU A O 1
ATOM 1431 N N . SER A 1 181 ? -1.559 -2.771 -10.681 1.00 98.75 181 SER A N 1
ATOM 1432 C CA . SER A 1 181 ? -1.938 -1.927 -11.810 1.00 98.75 181 SER A CA 1
ATOM 1433 C C . SER A 1 181 ? -2.042 -0.471 -11.407 1.00 98.75 181 SER A C 1
ATOM 1435 O O . SER A 1 181 ? -2.398 -0.178 -10.268 1.00 98.75 181 SER A O 1
ATOM 1437 N N . LYS A 1 182 ? -1.883 0.420 -12.384 1.00 98.75 182 LYS A N 1
ATOM 1438 C CA . LYS A 1 182 ? -2.241 1.832 -12.263 1.00 98.75 182 LYS A CA 1
ATOM 1439 C C . LYS A 1 182 ? -2.987 2.297 -13.508 1.00 98.75 182 LYS A C 1
ATOM 1441 O O . LYS A 1 182 ? -2.722 1.804 -14.605 1.00 98.75 182 LYS A O 1
ATOM 1446 N N . LEU A 1 183 ? -3.939 3.212 -13.333 1.00 98.69 183 LEU A N 1
ATOM 1447 C CA . LEU A 1 183 ? -4.646 3.834 -14.451 1.00 98.69 183 LEU A CA 1
ATOM 1448 C C . LEU A 1 183 ? -3.764 4.856 -15.173 1.00 98.69 183 LEU A C 1
ATOM 1450 O O . LEU A 1 183 ? -3.661 4.815 -16.395 1.00 98.69 183 LEU A O 1
ATOM 1454 N N . PHE A 1 184 ? -3.181 5.782 -14.411 1.00 98.38 184 PHE A N 1
ATOM 1455 C CA . PHE A 1 184 ? -2.298 6.828 -14.913 1.00 98.38 184 PHE A CA 1
ATOM 1456 C C . PHE A 1 184 ? -1.449 7.423 -13.780 1.00 98.38 184 PHE A C 1
ATOM 1458 O O . PHE A 1 184 ? -1.753 7.249 -12.600 1.00 98.38 184 PHE A O 1
ATOM 1465 N N . GLY A 1 185 ? -0.406 8.167 -14.140 1.00 96.94 185 GLY A N 1
ATOM 1466 C CA . GLY A 1 185 ? 0.413 8.968 -13.226 1.00 96.94 185 GLY A CA 1
ATOM 1467 C C . GLY A 1 185 ? 0.880 10.255 -13.904 1.00 96.94 185 GLY A C 1
ATOM 1468 O O . GLY A 1 185 ? 0.733 10.413 -15.115 1.00 96.94 185 GLY A O 1
ATOM 1469 N N . MET A 1 186 ? 1.446 11.194 -13.144 1.00 94.56 186 MET A N 1
ATOM 1470 C CA . MET A 1 186 ? 1.966 12.441 -13.727 1.00 94.56 186 MET A CA 1
ATOM 1471 C C . MET A 1 186 ? 3.160 12.166 -14.655 1.00 94.56 186 MET A C 1
ATOM 1473 O O . MET A 1 186 ? 4.152 11.582 -14.235 1.00 94.56 186 MET A O 1
ATOM 1477 N N . GLY A 1 187 ? 3.094 12.597 -15.913 1.00 93.06 187 GLY A N 1
ATOM 1478 C CA . GLY A 1 187 ? 4.078 12.239 -16.943 1.00 93.06 187 GLY A CA 1
ATOM 1479 C C . GLY A 1 187 ? 3.790 10.921 -17.675 1.00 93.06 187 GLY A C 1
ATOM 1480 O O . GLY A 1 187 ? 4.427 10.649 -18.689 1.00 93.06 187 GLY A O 1
ATOM 1481 N N . VAL A 1 188 ? 2.804 10.141 -17.220 1.00 95.38 188 VAL A N 1
ATOM 1482 C CA . VAL A 1 188 ? 2.332 8.896 -17.849 1.00 95.38 188 VAL A CA 1
ATOM 1483 C C . VAL A 1 188 ? 0.800 8.859 -17.907 1.00 95.38 188 VAL A C 1
ATOM 1485 O O . VAL A 1 188 ? 0.156 7.887 -17.516 1.00 95.38 188 VAL A O 1
ATOM 1488 N N . GLU A 1 189 ? 0.200 9.966 -18.349 1.00 97.88 189 GLU A N 1
ATOM 1489 C CA . GLU A 1 189 ? -1.244 10.208 -18.283 1.00 97.88 189 GLU A CA 1
ATOM 1490 C C . GLU A 1 189 ? -2.053 9.393 -19.300 1.00 97.88 189 GLU A C 1
ATOM 1492 O O . GLU A 1 189 ? -3.193 9.023 -19.026 1.00 97.88 189 GLU A O 1
ATOM 1497 N N . SER A 1 190 ? -1.495 9.147 -20.489 1.00 97.56 190 SER A N 1
ATOM 1498 C CA . SER A 1 190 ? -2.264 8.633 -21.633 1.00 97.56 190 SER A CA 1
ATOM 1499 C C . SER A 1 190 ? -2.206 7.116 -21.792 1.00 97.56 190 SER A C 1
ATOM 1501 O O . SER A 1 190 ? -3.065 6.529 -22.452 1.00 97.56 190 SER A O 1
ATOM 1503 N N . PHE A 1 191 ? -1.180 6.470 -21.241 1.00 98.38 191 PHE A N 1
ATOM 1504 C CA . PHE A 1 191 ? -1.017 5.023 -21.323 1.00 98.38 191 PHE A CA 1
ATOM 1505 C C . PHE A 1 191 ? -0.140 4.512 -20.185 1.00 98.38 191 PHE A C 1
ATOM 1507 O O . PHE A 1 191 ? 1.002 4.939 -20.045 1.00 98.38 191 PHE A O 1
ATOM 1514 N N . THR A 1 192 ? -0.642 3.534 -19.435 1.00 98.69 192 THR A N 1
ATOM 1515 C CA . THR A 1 192 ? 0.132 2.752 -18.465 1.00 98.69 192 THR A CA 1
ATOM 1516 C C . THR A 1 192 ? 0.259 1.315 -18.961 1.00 98.69 192 THR A C 1
ATOM 1518 O O . THR A 1 192 ? -0.728 0.679 -19.345 1.00 98.69 192 THR A O 1
ATOM 1521 N N . VAL A 1 193 ? 1.485 0.788 -18.969 1.00 98.75 193 VAL A N 1
ATOM 1522 C CA . VAL A 1 193 ? 1.787 -0.544 -19.511 1.00 98.75 193 VAL A CA 1
ATOM 1523 C C . VAL A 1 193 ? 1.089 -1.630 -18.693 1.00 98.75 193 VAL A C 1
ATOM 1525 O O . VAL A 1 193 ? 0.403 -2.485 -19.262 1.00 98.75 193 VAL A O 1
ATOM 1528 N N . VAL A 1 194 ? 1.215 -1.557 -17.363 1.00 98.75 194 VAL A N 1
ATOM 1529 C CA . VAL A 1 194 ? 0.546 -2.447 -16.401 1.00 98.75 194 VAL A CA 1
ATOM 1530 C C . VAL A 1 194 ? -0.807 -1.844 -16.011 1.00 98.75 194 VAL A C 1
ATOM 1532 O O . VAL A 1 194 ? -1.004 -1.325 -14.915 1.00 98.75 194 VAL A O 1
ATOM 1535 N N . SER A 1 195 ? -1.748 -1.894 -16.956 1.00 98.69 195 SER A N 1
ATOM 1536 C CA . SER A 1 195 ? -3.151 -1.529 -16.724 1.00 98.69 195 SER A CA 1
ATOM 1537 C C . SER A 1 195 ? -3.886 -2.599 -15.904 1.00 98.69 195 SER A C 1
ATOM 1539 O O . SER A 1 195 ? -3.359 -3.694 -15.681 1.00 98.69 195 SER A O 1
ATOM 1541 N N . SER A 1 196 ? -5.118 -2.314 -15.466 1.00 98.62 196 SER A N 1
ATOM 1542 C CA . SER A 1 196 ? -5.895 -3.237 -14.623 1.00 98.62 196 SER A CA 1
ATOM 1543 C C . SER A 1 196 ? -6.092 -4.612 -15.274 1.00 98.62 196 SER A C 1
ATOM 1545 O O . SER A 1 196 ? -5.756 -5.632 -14.674 1.00 98.62 196 SER A O 1
ATOM 1547 N N . GLU A 1 197 ? -6.522 -4.661 -16.537 1.00 98.75 197 GLU A N 1
ATOM 1548 C CA . GLU A 1 197 ? -6.744 -5.917 -17.267 1.00 98.75 197 GLU A CA 1
ATOM 1549 C C . GLU A 1 197 ? -5.442 -6.691 -17.479 1.00 98.75 197 GLU A C 1
ATOM 1551 O O . GLU A 1 197 ? -5.425 -7.919 -17.382 1.00 98.75 197 GLU A O 1
ATOM 1556 N N . TYR A 1 198 ? -4.343 -5.975 -17.746 1.00 98.81 198 TYR A N 1
ATOM 1557 C CA . TYR A 1 198 ? -3.026 -6.587 -17.878 1.00 98.81 198 TYR A CA 1
ATOM 1558 C C . TYR A 1 198 ? -2.611 -7.236 -16.556 1.00 98.81 198 TYR A C 1
ATOM 1560 O O . TYR A 1 198 ? -2.231 -8.407 -16.550 1.00 98.81 198 TYR A O 1
ATOM 1568 N N . SER A 1 199 ? -2.714 -6.502 -15.441 1.00 98.75 199 SER A N 1
ATOM 1569 C CA . SER A 1 199 ? -2.331 -7.010 -14.124 1.00 98.75 199 SER A CA 1
ATOM 1570 C C . SER A 1 199 ? -3.161 -8.230 -13.732 1.00 98.75 199 SER A C 1
ATOM 1572 O O . SER A 1 199 ? -2.598 -9.270 -13.398 1.00 98.75 199 SER A O 1
ATOM 1574 N N . LEU A 1 200 ? -4.489 -8.156 -13.871 1.00 98.62 200 LEU A N 1
ATOM 1575 C CA . LEU A 1 200 ? -5.389 -9.264 -13.544 1.00 98.62 200 LEU A CA 1
ATOM 1576 C C . LEU A 1 200 ? -5.131 -10.498 -14.419 1.00 98.62 200 LEU A C 1
ATOM 1578 O O . LEU A 1 200 ? -4.991 -11.604 -13.894 1.00 98.62 200 LEU A O 1
ATOM 1582 N N . GLY A 1 201 ? -5.010 -10.324 -15.740 1.00 98.75 201 GLY A N 1
ATOM 1583 C CA . GLY A 1 201 ? -4.746 -11.427 -16.666 1.00 98.75 201 GLY A CA 1
ATOM 1584 C C . GLY A 1 201 ? -3.369 -12.062 -16.454 1.00 98.75 201 GLY A C 1
ATOM 1585 O O . GLY A 1 201 ? -3.226 -13.291 -16.476 1.00 98.75 201 GLY A O 1
ATOM 1586 N N . TYR A 1 202 ? -2.346 -11.246 -16.192 1.00 98.81 202 TYR A N 1
ATOM 1587 C CA . TYR A 1 202 ? -1.009 -11.734 -15.866 1.00 98.81 202 TYR A CA 1
ATOM 1588 C C . TYR A 1 202 ? -1.011 -12.481 -14.527 1.00 98.81 202 TYR A C 1
ATOM 1590 O O . TYR A 1 202 ? -0.546 -13.621 -14.461 1.00 98.81 202 TYR A O 1
ATOM 1598 N N . ALA A 1 203 ? -1.606 -11.892 -13.486 1.00 98.56 203 ALA A N 1
ATOM 1599 C CA . ALA A 1 203 ? -1.674 -12.477 -12.153 1.00 98.56 203 ALA A CA 1
ATOM 1600 C C . ALA A 1 203 ? -2.396 -13.828 -12.149 1.00 98.56 203 ALA A C 1
ATOM 1602 O O . ALA A 1 203 ? -1.859 -14.817 -11.643 1.00 98.56 203 ALA A O 1
ATOM 1603 N N . GLN A 1 204 ? -3.553 -13.905 -12.811 1.00 98.44 204 GLN A N 1
ATOM 1604 C CA . GLN A 1 204 ? -4.308 -15.144 -12.976 1.00 98.44 204 GLN A CA 1
ATOM 1605 C C . GLN A 1 204 ? -3.496 -16.210 -13.730 1.00 98.44 204 GLN A C 1
ATOM 1607 O O . GLN A 1 204 ? -3.337 -17.332 -13.245 1.00 98.44 204 GLN A O 1
ATOM 1612 N N . SER A 1 205 ? -2.949 -15.874 -14.905 1.00 98.31 205 SER A N 1
ATOM 1613 C CA . SER A 1 205 ? -2.232 -16.842 -15.752 1.00 98.31 205 SER A CA 1
ATOM 1614 C C . SER A 1 205 ? -0.927 -17.345 -15.128 1.00 98.31 205 SER A C 1
ATOM 1616 O O . SER A 1 205 ? -0.542 -18.494 -15.348 1.00 98.31 205 SER A O 1
ATOM 1618 N N . ARG A 1 206 ? -0.252 -16.518 -14.319 1.00 97.69 206 ARG A N 1
ATOM 1619 C CA . ARG A 1 206 ? 0.998 -16.873 -13.628 1.00 97.69 206 ARG A CA 1
ATOM 1620 C C . ARG A 1 206 ? 0.784 -17.266 -12.168 1.00 97.69 206 ARG A C 1
ATOM 1622 O O . ARG A 1 206 ? 1.782 -17.532 -11.499 1.00 97.69 206 ARG A O 1
ATOM 1629 N N . LYS A 1 207 ? -0.459 -17.370 -11.686 1.00 96.88 207 LYS A N 1
ATOM 1630 C CA . LYS A 1 207 ? -0.793 -17.756 -10.303 1.00 96.88 207 LYS A CA 1
ATOM 1631 C C . LYS A 1 207 ? -0.035 -16.922 -9.260 1.00 96.88 207 LYS A C 1
ATOM 1633 O O . LYS A 1 207 ? 0.529 -17.464 -8.312 1.00 96.88 207 LYS A O 1
ATOM 1638 N N . ILE A 1 208 ? 0.027 -15.612 -9.480 1.00 97.75 208 ILE A N 1
ATOM 1639 C CA . ILE A 1 208 ? 0.533 -14.641 -8.503 1.00 97.75 208 ILE A CA 1
ATOM 1640 C C . ILE A 1 208 ? -0.638 -13.808 -7.968 1.00 97.75 208 ILE A C 1
ATOM 1642 O O . ILE A 1 208 ? -1.762 -13.931 -8.454 1.00 97.75 208 ILE A O 1
ATOM 1646 N N . MET A 1 209 ? -0.400 -12.987 -6.949 1.00 98.50 209 MET A N 1
ATOM 1647 C CA . MET A 1 209 ? -1.427 -12.099 -6.408 1.00 98.50 209 MET A CA 1
ATOM 1648 C C . MET A 1 209 ? -1.663 -10.913 -7.356 1.00 98.50 209 MET A C 1
ATOM 1650 O O . MET A 1 209 ? -0.763 -10.489 -8.084 1.00 98.50 209 MET A O 1
ATOM 1654 N N . ALA A 1 210 ? -2.860 -10.337 -7.300 1.00 98.56 210 ALA A N 1
ATOM 1655 C CA . ALA A 1 210 ? -3.110 -8.987 -7.798 1.00 98.56 210 ALA A CA 1
ATOM 1656 C C . ALA A 1 210 ? -3.074 -8.006 -6.618 1.00 98.56 210 ALA A C 1
ATOM 1658 O O . ALA A 1 210 ? -3.567 -8.340 -5.535 1.00 98.56 210 ALA A O 1
ATOM 1659 N N . CYS A 1 211 ? -2.504 -6.819 -6.825 1.00 98.88 211 CYS A N 1
ATOM 1660 C CA . CYS A 1 211 ? -2.648 -5.696 -5.904 1.00 98.88 211 CYS A CA 1
ATOM 1661 C C . CYS A 1 211 ? -3.746 -4.750 -6.406 1.00 98.88 211 CYS A C 1
ATOM 1663 O O . CYS A 1 211 ? -3.743 -4.352 -7.573 1.00 98.88 211 CYS A O 1
ATOM 1665 N N . LEU A 1 212 ? -4.696 -4.417 -5.529 1.00 98.88 212 LEU A N 1
ATOM 1666 C CA . LEU A 1 212 ? -5.741 -3.430 -5.776 1.00 98.88 212 LEU A CA 1
ATOM 1667 C C . LEU A 1 212 ? -5.476 -2.210 -4.885 1.00 98.88 212 LEU A C 1
ATOM 1669 O O . LEU A 1 212 ? -5.779 -2.241 -3.691 1.00 98.88 212 LEU A O 1
ATOM 1673 N N . ASP A 1 213 ? -4.923 -1.151 -5.467 1.00 98.88 213 ASP A N 1
ATOM 1674 C CA . ASP A 1 213 ? -4.781 0.143 -4.797 1.00 98.88 213 ASP A CA 1
ATOM 1675 C C . ASP A 1 213 ? -6.037 0.997 -4.991 1.00 98.88 213 ASP A C 1
ATOM 1677 O O . ASP A 1 213 ? -6.528 1.150 -6.111 1.00 98.88 213 ASP A O 1
ATOM 1681 N N . ALA A 1 214 ? -6.580 1.546 -3.906 1.00 98.75 214 ALA A N 1
ATOM 1682 C CA . ALA A 1 214 ? -7.811 2.335 -3.932 1.00 98.75 214 ALA A CA 1
ATOM 1683 C C . ALA A 1 214 ? -7.717 3.625 -4.777 1.00 98.75 214 ALA A C 1
ATOM 1685 O O . ALA A 1 214 ? -8.749 4.162 -5.177 1.00 98.75 214 ALA A O 1
ATOM 1686 N N . GLY A 1 215 ? -6.511 4.118 -5.061 1.00 98.44 215 GLY A N 1
ATOM 1687 C CA . GLY A 1 215 ? -6.230 5.334 -5.820 1.00 98.44 215 GLY A CA 1
ATOM 1688 C C . GLY A 1 215 ? -5.973 5.118 -7.310 1.00 98.44 215 GLY A C 1
ATOM 1689 O O . GLY A 1 215 ? -5.951 6.077 -8.080 1.00 98.44 215 GLY A O 1
ATOM 1690 N N . HIS A 1 216 ? -5.831 3.867 -7.745 1.00 98.75 216 HIS A N 1
ATOM 1691 C CA . HIS A 1 216 ? -5.285 3.514 -9.060 1.00 98.75 216 HIS A CA 1
ATOM 1692 C C . HIS A 1 216 ? -6.320 3.286 -10.172 1.00 98.75 216 HIS A C 1
ATOM 1694 O O . HIS A 1 216 ? -5.980 2.747 -11.227 1.00 98.75 216 HIS A O 1
ATOM 1700 N N . TYR A 1 217 ? -7.569 3.693 -9.963 1.00 98.75 217 TYR A N 1
ATOM 1701 C CA . TYR A 1 217 ? -8.700 3.363 -10.831 1.00 98.75 217 TYR A CA 1
ATOM 1702 C C . TYR A 1 217 ? -9.408 4.607 -11.389 1.00 98.75 217 TYR A C 1
ATOM 1704 O O . TYR A 1 217 ? -9.063 5.744 -11.061 1.00 98.75 217 TYR A O 1
ATOM 1712 N N . HIS A 1 218 ? -10.380 4.406 -12.283 1.00 98.75 218 HIS A N 1
ATOM 1713 C CA . HIS A 1 218 ? -11.126 5.502 -12.904 1.00 98.75 218 HIS A CA 1
ATOM 1714 C C . HIS A 1 218 ? -11.937 6.297 -11.872 1.00 98.75 218 HIS A C 1
ATOM 1716 O O . HIS A 1 218 ? -12.281 5.783 -10.806 1.00 98.75 218 HIS A O 1
ATOM 1722 N N . PRO A 1 219 ? -12.331 7.546 -12.185 1.00 98.62 219 PRO A N 1
ATOM 1723 C CA . PRO A 1 219 ? -13.290 8.264 -11.358 1.00 98.62 219 PRO A CA 1
ATOM 1724 C C . PRO A 1 219 ? -14.532 7.406 -11.100 1.00 98.62 219 PRO A C 1
ATOM 1726 O O . PRO A 1 219 ? -15.113 6.871 -12.041 1.00 98.62 219 PRO A O 1
ATOM 1729 N N . THR A 1 220 ? -14.945 7.311 -9.833 1.00 98.06 220 THR A N 1
ATOM 1730 C CA . THR A 1 220 ? -16.060 6.477 -9.323 1.00 98.06 220 THR A CA 1
ATOM 1731 C C . THR A 1 220 ? -15.820 4.965 -9.287 1.00 98.06 220 THR A C 1
ATOM 1733 O O . THR A 1 220 ? -16.644 4.240 -8.734 1.00 98.06 220 THR A O 1
ATOM 1736 N N . GLU A 1 221 ? -14.702 4.476 -9.817 1.00 98.69 221 GLU A N 1
ATOM 1737 C CA . GLU A 1 221 ? -14.339 3.067 -9.727 1.00 98.69 221 GLU A CA 1
ATOM 1738 C C . GLU A 1 221 ? -13.802 2.752 -8.322 1.00 98.69 221 GLU A C 1
ATOM 1740 O O . GLU A 1 221 ? -12.921 3.435 -7.808 1.00 98.69 221 GLU A O 1
ATOM 1745 N N . ALA A 1 222 ? -14.370 1.725 -7.692 1.00 98.31 222 ALA A N 1
ATOM 1746 C CA . ALA A 1 222 ? -14.116 1.352 -6.304 1.00 98.31 222 ALA A CA 1
ATOM 1747 C C . ALA A 1 222 ? -13.502 -0.049 -6.232 1.00 98.31 222 ALA A C 1
ATOM 1749 O O . ALA A 1 222 ? -13.929 -0.957 -6.957 1.00 98.31 222 ALA A O 1
ATOM 1750 N N . ILE A 1 223 ? -12.513 -0.248 -5.357 1.00 98.75 223 ILE A N 1
ATOM 1751 C CA . ILE A 1 223 ? -11.864 -1.556 -5.206 1.00 98.75 223 ILE A CA 1
ATOM 1752 C C . ILE A 1 223 ? -12.705 -2.516 -4.370 1.00 98.75 223 ILE A C 1
ATOM 1754 O O . ILE A 1 223 ? -12.612 -3.724 -4.586 1.00 98.75 223 ILE A O 1
ATOM 1758 N N . SER A 1 224 ? -13.587 -2.009 -3.501 1.00 98.75 224 SER A N 1
ATOM 1759 C CA . SER A 1 224 ? -14.556 -2.825 -2.762 1.00 98.75 224 SER A CA 1
ATOM 1760 C C . SER A 1 224 ? -15.362 -3.737 -3.699 1.00 98.75 224 SER A C 1
ATOM 1762 O O . SER A 1 224 ? -15.398 -4.950 -3.507 1.00 98.75 224 SER A O 1
ATOM 1764 N N . ALA A 1 225 ? -15.875 -3.192 -4.805 1.00 98.38 225 ALA A N 1
ATOM 1765 C CA . ALA A 1 225 ? -16.635 -3.931 -5.817 1.00 98.38 225 ALA A CA 1
ATOM 1766 C C . ALA A 1 225 ? -15.820 -4.987 -6.596 1.00 98.38 225 ALA A C 1
ATOM 1768 O O . ALA A 1 225 ? -16.391 -5.784 -7.341 1.00 98.38 225 ALA A O 1
ATOM 1769 N N . LYS A 1 226 ? -14.488 -4.999 -6.461 1.00 98.75 226 LYS A N 1
ATOM 1770 C CA . LYS A 1 226 ? -13.585 -5.897 -7.198 1.00 98.75 226 LYS A CA 1
ATOM 1771 C C . LYS A 1 226 ? -13.152 -7.104 -6.379 1.00 98.75 226 LYS A C 1
ATOM 1773 O O . LYS A 1 226 ? -12.822 -8.128 -6.967 1.00 98.75 226 LYS A O 1
ATOM 1778 N N . ILE A 1 227 ? -13.145 -7.007 -5.047 1.00 98.75 227 ILE A N 1
ATOM 1779 C CA . ILE A 1 227 ? -12.516 -7.994 -4.152 1.00 98.75 227 ILE A CA 1
ATOM 1780 C C . ILE A 1 227 ? -13.023 -9.412 -4.427 1.00 98.75 227 ILE A C 1
ATOM 1782 O O . ILE A 1 227 ? -12.235 -10.302 -4.746 1.00 98.75 227 ILE A O 1
ATOM 1786 N N . THR A 1 228 ? -14.336 -9.626 -4.354 1.00 98.19 228 THR A N 1
ATOM 1787 C CA . THR A 1 228 ? -14.939 -10.954 -4.544 1.00 98.19 228 THR A CA 1
ATOM 1788 C C . THR A 1 228 ? -14.882 -11.423 -5.999 1.00 98.19 228 THR A C 1
ATOM 1790 O O . THR A 1 228 ? -14.709 -12.617 -6.243 1.00 98.19 228 THR A O 1
ATOM 1793 N N . ALA A 1 229 ? -14.932 -10.501 -6.966 1.00 98.44 229 ALA A N 1
ATOM 1794 C CA . ALA A 1 229 ? -14.774 -10.812 -8.387 1.00 98.44 229 ALA A CA 1
ATOM 1795 C C . ALA A 1 229 ? -13.358 -11.317 -8.712 1.00 98.44 229 ALA A C 1
ATOM 1797 O O . ALA A 1 229 ? -13.195 -12.311 -9.417 1.00 98.44 229 ALA A O 1
ATOM 1798 N N . VAL A 1 230 ? -12.327 -10.673 -8.161 1.00 98.56 230 VAL A N 1
ATOM 1799 C CA . VAL A 1 230 ? -10.928 -11.077 -8.352 1.00 98.56 230 VAL A CA 1
ATOM 1800 C C . VAL A 1 230 ? -10.635 -12.378 -7.602 1.00 98.56 230 VAL A C 1
ATOM 1802 O O . VAL A 1 230 ? -10.043 -13.300 -8.168 1.00 98.56 230 VAL A O 1
ATOM 1805 N N . LEU A 1 231 ? -11.109 -12.506 -6.359 1.00 98.56 231 LEU A N 1
ATOM 1806 C CA . LEU A 1 231 ? -10.919 -13.709 -5.541 1.00 98.56 231 LEU A CA 1
ATOM 1807 C C . LEU A 1 231 ? -11.652 -14.952 -6.076 1.00 98.56 231 LEU A C 1
ATOM 1809 O O . LEU A 1 231 ? -11.382 -16.061 -5.607 1.00 98.56 231 LEU A O 1
ATOM 1813 N N . ALA A 1 232 ? -12.542 -14.814 -7.061 1.00 97.94 232 ALA A N 1
ATOM 1814 C CA . ALA A 1 232 ? -13.111 -15.956 -7.775 1.00 97.94 232 ALA A CA 1
ATOM 1815 C C . ALA A 1 232 ? -12.072 -16.684 -8.654 1.00 97.94 232 ALA A C 1
ATOM 1817 O O . ALA A 1 232 ? -12.233 -17.872 -8.932 1.00 97.94 232 ALA A O 1
ATOM 1818 N N . PHE A 1 233 ? -11.000 -15.996 -9.067 1.00 98.06 233 PHE A N 1
ATOM 1819 C CA . PHE A 1 233 ? -9.994 -16.524 -9.999 1.00 98.06 233 PHE A CA 1
ATOM 1820 C C . PHE A 1 233 ? -8.559 -16.475 -9.465 1.00 98.06 233 PHE A C 1
ATOM 1822 O O . PHE A 1 233 ? -7.706 -17.224 -9.943 1.00 98.06 233 PHE A O 1
ATOM 1829 N N . ILE A 1 234 ? -8.283 -15.612 -8.486 1.00 97.94 234 ILE A N 1
ATOM 1830 C CA . ILE A 1 234 ? -6.970 -15.443 -7.857 1.00 97.94 234 ILE A CA 1
ATOM 1831 C C . ILE A 1 234 ? -7.066 -15.863 -6.385 1.00 97.94 234 ILE A C 1
ATOM 1833 O O . ILE A 1 234 ? -7.972 -15.442 -5.671 1.00 97.94 234 ILE A O 1
ATOM 1837 N N . ASP A 1 235 ? -6.135 -16.700 -5.910 1.00 95.75 235 ASP A N 1
ATOM 1838 C CA . ASP A 1 235 ? -6.198 -17.267 -4.552 1.00 95.75 235 ASP A CA 1
ATOM 1839 C C . ASP A 1 235 ? -6.106 -16.191 -3.462 1.00 95.75 235 ASP A C 1
ATOM 1841 O O . ASP A 1 235 ? -6.898 -16.195 -2.520 1.00 95.75 235 ASP A O 1
ATOM 1845 N N . ARG A 1 236 ? -5.182 -15.237 -3.610 1.00 97.88 236 ARG A N 1
ATOM 1846 C CA . ARG A 1 236 ? -4.953 -14.152 -2.650 1.00 97.88 236 ARG A CA 1
ATOM 1847 C C . ARG A 1 236 ? -4.745 -12.825 -3.359 1.00 97.88 236 ARG A C 1
ATOM 1849 O O . ARG A 1 236 ? -4.165 -12.789 -4.441 1.00 97.88 236 ARG A O 1
ATOM 1856 N N . ILE A 1 237 ? -5.149 -11.738 -2.717 1.00 98.69 237 ILE A N 1
ATOM 1857 C CA . ILE A 1 237 ? -4.920 -10.376 -3.213 1.00 98.69 237 ILE A CA 1
ATOM 1858 C C . ILE A 1 237 ? -4.227 -9.521 -2.157 1.00 98.69 237 ILE A C 1
ATOM 1860 O O . ILE A 1 237 ? -4.322 -9.787 -0.955 1.00 98.69 237 ILE A O 1
ATOM 1864 N N . LEU A 1 238 ? -3.519 -8.503 -2.627 1.00 98.88 238 LEU A N 1
ATOM 1865 C CA . LEU A 1 238 ? -3.028 -7.401 -1.815 1.00 98.88 238 LEU A CA 1
ATOM 1866 C C . LEU A 1 238 ? -3.974 -6.218 -2.020 1.00 98.88 238 LEU A C 1
ATOM 1868 O O . LEU A 1 238 ? -4.395 -5.945 -3.140 1.00 98.88 238 LEU A O 1
ATOM 1872 N N . LEU A 1 239 ? -4.321 -5.531 -0.943 1.00 98.88 239 LEU A N 1
ATOM 1873 C CA . LEU A 1 239 ? -4.976 -4.235 -1.005 1.00 98.88 239 LEU A CA 1
ATOM 1874 C C . LEU A 1 239 ? -3.976 -3.180 -0.572 1.00 98.88 239 LEU A C 1
ATOM 1876 O O . LEU A 1 239 ? -3.372 -3.320 0.492 1.00 98.88 239 LEU A O 1
ATOM 1880 N N . HIS A 1 240 ? -3.863 -2.116 -1.349 1.00 98.88 240 HIS A N 1
ATOM 1881 C CA . HIS A 1 240 ? -3.319 -0.860 -0.869 1.00 98.88 240 HIS A CA 1
ATOM 1882 C C . HIS A 1 240 ? -4.492 0.081 -0.609 1.00 98.88 240 HIS A C 1
ATOM 1884 O O . HIS A 1 240 ? -5.158 0.577 -1.515 1.00 98.88 240 HIS A O 1
ATOM 1890 N N . VAL A 1 241 ? -4.819 0.262 0.669 1.00 98.69 241 VAL A N 1
ATOM 1891 C CA . VAL A 1 241 ? -5.860 1.211 1.059 1.00 98.69 241 VAL A CA 1
ATOM 1892 C C . VAL A 1 241 ? -5.225 2.597 1.080 1.00 98.69 241 VAL A C 1
ATOM 1894 O O . VAL A 1 241 ? -4.387 2.893 1.935 1.00 98.69 241 VAL A O 1
ATOM 1897 N N . SER A 1 242 ? -5.645 3.423 0.133 1.00 97.56 242 SER A N 1
ATOM 1898 C CA . SER A 1 242 ? -5.229 4.809 -0.075 1.00 97.56 242 SER A CA 1
ATOM 1899 C C . SER A 1 242 ? -6.475 5.700 -0.198 1.00 97.56 242 SER A C 1
ATOM 1901 O O . SER A 1 242 ? -7.610 5.219 -0.107 1.00 97.56 242 SER A O 1
ATOM 1903 N N . ARG A 1 243 ? -6.298 7.018 -0.356 1.00 98.50 243 ARG A N 1
ATOM 1904 C CA . ARG A 1 243 ? -7.418 7.941 -0.601 1.00 98.50 243 ARG A CA 1
ATOM 1905 C C . ARG A 1 243 ? -7.139 8.840 -1.809 1.00 98.50 243 ARG A C 1
ATOM 1907 O O . ARG A 1 243 ? -6.456 9.858 -1.653 1.00 98.50 243 ARG A O 1
ATOM 1914 N N . PRO A 1 244 ? -7.695 8.535 -2.996 1.00 98.12 244 PRO A N 1
ATOM 1915 C CA . PRO A 1 244 ? -7.562 9.415 -4.148 1.00 98.12 244 PRO A CA 1
ATOM 1916 C C . PRO A 1 244 ? -8.387 10.689 -3.970 1.00 98.12 244 PRO A C 1
ATOM 1918 O O . PRO A 1 244 ? -9.549 10.673 -3.559 1.00 98.12 244 PRO A O 1
ATOM 1921 N N . VAL A 1 245 ? -7.801 11.820 -4.348 1.00 98.44 245 VAL A N 1
ATOM 1922 C CA . VAL A 1 245 ? -8.479 13.109 -4.450 1.00 98.44 245 VAL A CA 1
ATOM 1923 C C . VAL A 1 245 ? -8.330 13.580 -5.889 1.00 98.44 245 VAL A C 1
ATOM 1925 O O . VAL A 1 245 ? -7.449 14.368 -6.223 1.00 98.44 245 VAL A O 1
ATOM 1928 N N . ARG A 1 246 ? -9.235 13.086 -6.746 1.00 98.06 246 ARG A N 1
ATOM 1929 C CA . ARG A 1 246 ? -9.324 13.318 -8.209 1.00 98.06 246 ARG A CA 1
ATOM 1930 C C . ARG A 1 246 ? -8.260 12.626 -9.060 1.00 98.06 246 ARG A C 1
ATOM 1932 O O . ARG A 1 246 ? -8.526 12.349 -10.222 1.00 98.06 246 ARG A O 1
ATOM 1939 N N . TRP A 1 247 ? -7.103 12.350 -8.490 1.00 97.81 247 TRP A N 1
ATOM 1940 C CA . TRP A 1 247 ? -6.042 11.537 -9.067 1.00 97.81 247 TRP A CA 1
ATOM 1941 C C . TRP A 1 247 ? -5.463 10.655 -7.963 1.00 97.81 247 TRP A C 1
ATOM 1943 O O . TRP A 1 247 ? -5.892 10.756 -6.804 1.00 97.81 247 TRP A O 1
ATOM 1953 N N . ASP A 1 248 ? -4.495 9.820 -8.321 1.00 97.75 248 ASP A N 1
ATOM 1954 C CA . ASP A 1 248 ? -3.739 9.036 -7.356 1.00 97.75 248 ASP A CA 1
ATOM 1955 C C . ASP A 1 248 ? -2.814 9.927 -6.513 1.00 97.75 248 ASP A C 1
ATOM 1957 O O . ASP A 1 248 ? -1.650 10.153 -6.817 1.00 97.75 248 ASP A O 1
ATOM 1961 N N . SER A 1 249 ? -3.426 10.563 -5.521 1.00 96.88 249 SER A N 1
ATOM 1962 C CA . SER A 1 249 ? -2.863 11.687 -4.778 1.00 96.88 249 SER A CA 1
ATOM 1963 C C . SER A 1 249 ? -2.315 11.310 -3.406 1.00 96.88 249 SER A C 1
ATOM 1965 O O . SER A 1 249 ? -1.963 12.208 -2.640 1.00 96.88 249 SER A O 1
ATOM 1967 N N . ASP A 1 250 ? -2.394 10.028 -3.045 1.00 97.88 250 ASP A N 1
ATOM 1968 C CA . ASP A 1 250 ? -1.786 9.477 -1.832 1.00 97.88 250 ASP A CA 1
ATOM 1969 C C . ASP A 1 250 ? -2.140 10.220 -0.540 1.00 97.88 250 ASP A C 1
ATOM 1971 O O . ASP A 1 250 ? -1.299 10.451 0.338 1.00 97.88 250 ASP A O 1
ATOM 1975 N N . HIS A 1 251 ? -3.405 10.630 -0.408 1.00 98.69 251 HIS A N 1
ATOM 1976 C CA . HIS A 1 251 ? -3.861 11.240 0.830 1.00 98.69 251 HIS A CA 1
ATOM 1977 C C . HIS A 1 251 ? -4.086 10.180 1.905 1.00 98.69 251 HIS A C 1
ATOM 1979 O O . HIS A 1 251 ? -4.455 9.038 1.639 1.00 98.69 251 HIS A O 1
ATOM 1985 N N . VAL A 1 252 ? -3.951 10.608 3.161 1.00 98.69 252 VAL A N 1
ATOM 1986 C CA . VAL A 1 252 ? -4.194 9.753 4.324 1.00 98.69 252 VAL A CA 1
ATOM 1987 C C . VAL A 1 252 ? -5.601 9.148 4.281 1.00 98.69 252 VAL A C 1
ATOM 1989 O O . VAL A 1 252 ? -6.590 9.872 4.104 1.00 98.69 252 VAL A O 1
ATOM 1992 N N . VAL A 1 253 ? -5.675 7.835 4.514 1.00 98.69 253 VAL A N 1
ATOM 1993 C CA . VAL A 1 253 ? -6.924 7.064 4.602 1.00 98.69 253 VAL A CA 1
ATOM 1994 C C . VAL A 1 253 ? -7.860 7.651 5.660 1.00 98.69 253 VAL A C 1
ATOM 1996 O O . VAL A 1 253 ? -7.507 7.796 6.840 1.00 98.69 253 VAL A O 1
ATOM 1999 N N . ALA A 1 254 ? -9.081 7.973 5.240 1.00 98.50 254 ALA A N 1
ATOM 2000 C CA . ALA A 1 254 ? -10.153 8.438 6.109 1.00 98.50 254 ALA A CA 1
ATOM 2001 C C . ALA A 1 254 ? -11.053 7.268 6.535 1.00 98.50 254 ALA A C 1
ATOM 2003 O O . ALA A 1 254 ? -11.033 6.201 5.936 1.00 98.50 254 ALA A O 1
ATOM 2004 N N . LEU A 1 255 ? -11.854 7.452 7.586 1.00 98.25 255 LEU A N 1
ATOM 2005 C CA . LEU A 1 255 ? -12.987 6.558 7.837 1.00 98.25 255 LEU A CA 1
ATOM 2006 C C . LEU A 1 255 ? -14.156 7.038 6.968 1.00 98.25 255 LEU A C 1
ATOM 2008 O O . LEU A 1 255 ? -15.027 7.761 7.447 1.00 98.25 255 LEU A O 1
ATOM 2012 N N . ASP A 1 256 ? -14.100 6.710 5.683 1.00 98.56 256 ASP A N 1
ATOM 2013 C CA . ASP A 1 256 ? -15.090 7.084 4.672 1.00 98.56 256 ASP A CA 1
ATOM 2014 C C . ASP A 1 256 ? -15.865 5.864 4.144 1.00 98.56 256 ASP A C 1
ATOM 2016 O O . ASP A 1 256 ? -15.673 4.734 4.606 1.00 98.56 256 ASP A O 1
ATOM 2020 N N . ASP A 1 257 ? -16.789 6.110 3.211 1.00 98.62 257 ASP A N 1
ATOM 2021 C CA . ASP A 1 257 ? -17.672 5.077 2.669 1.00 98.62 257 ASP A CA 1
ATOM 2022 C C . ASP A 1 257 ? -16.894 3.956 1.966 1.00 98.62 257 ASP A C 1
ATOM 2024 O O . ASP A 1 257 ? -17.190 2.784 2.200 1.00 98.62 257 ASP A O 1
ATOM 2028 N N . GLU A 1 258 ? -15.885 4.281 1.148 1.00 98.75 258 GLU A N 1
ATOM 2029 C CA . GLU A 1 258 ? -15.120 3.260 0.419 1.00 98.75 258 GLU A CA 1
ATOM 2030 C C . GLU A 1 258 ? -14.198 2.476 1.354 1.00 98.75 258 GLU A C 1
ATOM 2032 O O . GLU A 1 258 ? -14.178 1.248 1.302 1.00 98.75 258 GLU A O 1
ATOM 2037 N N . THR A 1 259 ? -13.516 3.137 2.294 1.00 98.81 259 THR A N 1
ATOM 2038 C CA . THR A 1 259 ? -12.717 2.441 3.315 1.00 98.81 259 THR A CA 1
ATOM 2039 C C . THR A 1 259 ? -13.587 1.480 4.125 1.00 98.81 259 THR A C 1
ATOM 2041 O O . THR A 1 259 ? -13.177 0.351 4.408 1.00 98.81 259 THR A O 1
ATOM 2044 N N . GLN A 1 260 ? -14.813 1.887 4.478 1.00 98.81 260 GLN A N 1
ATOM 2045 C CA . GLN A 1 260 ? -15.760 1.005 5.154 1.00 98.81 260 GLN A CA 1
ATOM 2046 C C . GLN A 1 260 ? -16.213 -0.151 4.253 1.00 98.81 260 GLN A C 1
ATOM 2048 O O . GLN A 1 260 ? -16.249 -1.292 4.718 1.00 98.81 260 GLN A O 1
ATOM 2053 N N . ARG A 1 261 ? -16.519 0.115 2.978 1.00 98.69 261 ARG A N 1
ATOM 2054 C CA . ARG A 1 261 ? -16.960 -0.900 2.010 1.00 98.69 261 ARG A CA 1
ATOM 2055 C C . ARG A 1 261 ? -15.892 -1.941 1.710 1.00 98.69 261 ARG A C 1
ATOM 2057 O O . ARG A 1 261 ? -16.224 -3.119 1.654 1.00 98.69 261 ARG A O 1
ATOM 2064 N N . ILE A 1 262 ? -14.626 -1.543 1.595 1.00 98.88 262 ILE A N 1
ATOM 2065 C CA . ILE A 1 262 ? -13.498 -2.472 1.449 1.00 98.88 262 ILE A CA 1
ATOM 2066 C C . ILE A 1 262 ? -13.498 -3.477 2.603 1.00 98.88 262 ILE A C 1
ATOM 2068 O O . ILE A 1 262 ? -13.445 -4.685 2.382 1.00 98.88 262 ILE A O 1
ATOM 2072 N N . MET A 1 263 ? -13.594 -2.992 3.843 1.00 98.81 263 MET A N 1
ATOM 2073 C CA . MET A 1 263 ? -13.548 -3.865 5.018 1.00 98.81 263 MET A CA 1
ATOM 2074 C C . MET A 1 263 ? -14.810 -4.719 5.171 1.00 98.81 263 MET A C 1
ATOM 2076 O O . MET A 1 263 ? -14.708 -5.864 5.610 1.00 98.81 263 MET A O 1
ATOM 2080 N N . ASP A 1 264 ? -15.978 -4.193 4.790 1.00 98.75 264 ASP A N 1
ATOM 2081 C CA . ASP A 1 264 ? -17.225 -4.962 4.735 1.00 98.75 264 ASP A CA 1
ATOM 2082 C C . ASP A 1 264 ? -17.084 -6.142 3.768 1.00 98.75 264 ASP A C 1
ATOM 2084 O O . ASP A 1 264 ? -17.356 -7.278 4.150 1.00 98.75 264 ASP A O 1
ATOM 2088 N N . GLU A 1 265 ? -16.574 -5.904 2.557 1.00 98.62 265 GLU A N 1
ATOM 2089 C CA . GLU A 1 265 ? -16.365 -6.950 1.553 1.00 98.62 265 GLU A CA 1
ATOM 2090 C C . GLU A 1 265 ? -15.367 -8.013 2.020 1.00 98.62 265 GLU A C 1
ATOM 2092 O O . GLU A 1 265 ? -15.616 -9.208 1.841 1.00 98.62 265 GLU A O 1
ATOM 2097 N N . VAL A 1 266 ? -14.272 -7.608 2.672 1.00 98.69 266 VAL A N 1
ATOM 2098 C CA . VAL A 1 266 ? -13.287 -8.551 3.224 1.00 98.69 266 VAL A CA 1
ATOM 2099 C C . VAL A 1 266 ? -13.900 -9.418 4.327 1.00 98.69 266 VAL A C 1
ATOM 2101 O O . VAL A 1 266 ? -13.737 -10.641 4.314 1.00 98.69 266 VAL A O 1
ATOM 2104 N N . VAL A 1 267 ? -14.589 -8.811 5.296 1.00 98.62 267 VAL A N 1
ATOM 2105 C CA . VAL A 1 267 ? -15.083 -9.525 6.483 1.00 98.62 267 VAL A CA 1
ATOM 2106 C C . VAL A 1 267 ? -16.332 -10.334 6.167 1.00 98.62 267 VAL A C 1
ATOM 2108 O O . VAL A 1 267 ? -16.396 -11.520 6.491 1.00 98.62 267 VAL A O 1
ATOM 2111 N N . TRP A 1 268 ? -17.336 -9.725 5.537 1.00 98.12 268 TRP A N 1
ATOM 2112 C CA . TRP A 1 268 ? -18.634 -10.368 5.346 1.00 98.12 268 TRP A CA 1
ATOM 2113 C C . TRP A 1 268 ? -18.515 -11.571 4.419 1.00 98.12 268 TRP A C 1
ATOM 2115 O O . TRP A 1 268 ? -19.144 -12.600 4.668 1.00 98.12 268 TRP A O 1
ATOM 2125 N N . ASN A 1 269 ? -17.657 -11.501 3.402 1.00 97.81 269 ASN A N 1
ATOM 2126 C CA . ASN A 1 269 ? -17.450 -12.588 2.447 1.00 97.81 269 ASN A CA 1
ATOM 2127 C C . ASN A 1 269 ? -16.355 -13.583 2.867 1.00 97.81 269 ASN A C 1
ATOM 2129 O O . ASN A 1 269 ? -15.905 -14.373 2.042 1.00 97.81 269 ASN A O 1
ATOM 2133 N N . GLY A 1 270 ? -15.923 -13.570 4.135 1.00 97.12 270 GLY A N 1
ATOM 2134 C CA . GLY A 1 270 ? -14.981 -14.562 4.668 1.00 97.12 270 GLY A CA 1
ATOM 2135 C C . GLY A 1 270 ? -13.607 -14.537 3.991 1.00 97.12 270 GLY A C 1
ATOM 2136 O O . GLY A 1 270 ? -12.957 -15.570 3.864 1.00 97.12 270 GLY A O 1
ATOM 2137 N N . CYS A 1 271 ? -13.168 -13.369 3.520 1.00 97.88 271 CYS A N 1
ATOM 2138 C CA . CYS A 1 271 ? -11.940 -13.209 2.740 1.00 97.88 271 CYS A CA 1
ATOM 2139 C C . CYS A 1 271 ? -10.714 -12.845 3.598 1.00 97.88 271 CYS A C 1
ATOM 2141 O O . CYS A 1 271 ? -9.643 -12.588 3.053 1.00 97.88 271 CYS A O 1
ATOM 2143 N N . THR A 1 272 ? -10.830 -12.836 4.930 1.00 97.06 272 THR A N 1
ATOM 2144 C CA . THR A 1 272 ? -9.784 -12.350 5.851 1.00 97.06 272 THR A CA 1
ATOM 2145 C C . THR A 1 272 ? -8.442 -13.074 5.723 1.00 97.06 272 THR A C 1
ATOM 2147 O O . THR A 1 272 ? -7.405 -12.446 5.897 1.00 97.06 272 THR A O 1
ATOM 2150 N N . ASP A 1 273 ? -8.441 -14.364 5.369 1.00 96.38 273 ASP A N 1
ATOM 2151 C CA . ASP A 1 273 ? -7.209 -15.157 5.194 1.00 96.38 273 ASP A CA 1
ATOM 2152 C C . ASP A 1 273 ? -6.620 -15.071 3.775 1.00 96.38 273 ASP A C 1
ATOM 2154 O O . ASP A 1 273 ? -5.513 -15.555 3.507 1.00 96.38 273 ASP A O 1
ATOM 2158 N N . ARG A 1 274 ? -7.372 -14.464 2.849 1.00 97.69 274 ARG A N 1
ATOM 2159 C CA . ARG A 1 274 ? -7.045 -14.353 1.421 1.00 97.69 274 ARG A CA 1
ATOM 2160 C C . ARG A 1 274 ? -6.646 -12.936 1.010 1.00 97.69 274 ARG A C 1
ATOM 2162 O O . ARG A 1 274 ? -6.197 -12.731 -0.115 1.00 97.69 274 ARG A O 1
ATOM 2169 N N . VAL A 1 275 ? -6.791 -11.968 1.909 1.00 98.44 275 VAL A N 1
ATOM 2170 C CA . VAL A 1 275 ? -6.549 -10.551 1.639 1.00 98.44 275 VAL A CA 1
ATOM 2171 C C . VAL A 1 275 ? -5.444 -10.032 2.551 1.00 98.44 275 VAL A C 1
ATOM 2173 O O . VAL A 1 275 ? -5.609 -9.961 3.767 1.00 98.44 275 VAL A O 1
ATOM 2176 N N . ALA A 1 276 ? -4.317 -9.639 1.960 1.00 98.19 276 ALA A N 1
ATOM 2177 C CA . ALA A 1 276 ? -3.309 -8.844 2.650 1.00 98.19 276 ALA A CA 1
ATOM 2178 C C . ALA A 1 276 ? -3.719 -7.365 2.594 1.00 98.19 276 ALA A C 1
ATOM 2180 O O . ALA A 1 276 ? -3.989 -6.849 1.514 1.00 98.19 276 ALA A O 1
ATOM 2181 N N . ILE A 1 277 ? -3.781 -6.684 3.741 1.00 98.62 277 ILE A N 1
ATOM 2182 C CA . ILE A 1 277 ? -4.185 -5.271 3.827 1.00 98.62 277 ILE A CA 1
ATOM 2183 C C . ILE A 1 277 ? -2.947 -4.417 4.115 1.00 98.62 277 ILE A C 1
ATOM 2185 O O . ILE A 1 277 ? -2.436 -4.422 5.237 1.00 98.62 277 ILE A O 1
ATOM 2189 N N . GLY A 1 278 ? -2.487 -3.686 3.104 1.00 98.38 278 GLY A N 1
ATOM 2190 C CA . GLY A 1 278 ? -1.487 -2.626 3.193 1.00 98.38 278 GLY A CA 1
ATOM 2191 C C . GLY A 1 278 ? -2.135 -1.242 3.145 1.00 98.38 278 GLY A C 1
ATOM 2192 O O . GLY A 1 278 ? -3.286 -1.092 2.733 1.00 98.38 278 GLY A O 1
ATOM 2193 N N . LEU A 1 279 ? -1.396 -0.228 3.591 1.00 98.62 279 LEU A N 1
ATOM 2194 C CA . LEU A 1 279 ? -1.756 1.176 3.403 1.00 98.62 279 LEU A CA 1
ATOM 2195 C C . LEU A 1 279 ? -0.729 1.812 2.481 1.00 98.62 279 LEU A C 1
ATOM 2197 O O . LEU A 1 279 ? 0.466 1.611 2.712 1.00 98.62 279 LEU A O 1
ATOM 2201 N N . ASP A 1 280 ? -1.199 2.605 1.525 1.00 98.62 280 ASP A N 1
ATOM 2202 C CA . ASP A 1 280 ? -0.339 3.405 0.661 1.00 98.62 280 ASP A CA 1
ATOM 2203 C C . ASP A 1 280 ? -0.821 4.857 0.668 1.00 98.62 280 ASP A C 1
ATOM 2205 O O . ASP A 1 280 ? -1.991 5.144 0.418 1.00 98.62 280 ASP A O 1
ATOM 2209 N N . PHE A 1 281 ? 0.039 5.751 1.149 1.00 98.38 281 PHE A N 1
ATOM 2210 C CA . PHE A 1 281 ? -0.174 7.197 1.161 1.00 98.38 281 PHE A CA 1
ATOM 2211 C C . PHE A 1 281 ? 1.086 7.918 1.652 1.00 98.38 281 PHE A C 1
ATOM 2213 O O . PHE A 1 281 ? 1.828 7.423 2.510 1.00 98.38 281 PHE A O 1
ATOM 2220 N N . PHE A 1 282 ? 1.288 9.156 1.203 1.00 96.44 282 PHE A N 1
ATOM 2221 C CA . PHE A 1 282 ? 2.458 9.966 1.556 1.00 96.44 282 PHE A CA 1
ATOM 2222 C C . PHE A 1 282 ? 2.179 11.477 1.539 1.00 96.44 282 PHE A C 1
ATOM 2224 O O . PHE A 1 282 ? 2.908 12.274 0.947 1.00 96.44 282 PHE A O 1
ATOM 2231 N N . ASP A 1 283 ? 1.159 11.896 2.287 1.00 97.69 283 ASP A N 1
ATOM 2232 C CA . ASP A 1 283 ? 0.889 13.310 2.557 1.00 97.69 283 ASP A CA 1
ATOM 2233 C C . ASP A 1 283 ? 2.073 13.982 3.285 1.00 97.69 283 ASP A C 1
ATOM 2235 O O . ASP A 1 283 ? 2.389 13.677 4.442 1.00 97.69 283 ASP A O 1
ATOM 2239 N N . ALA A 1 284 ? 2.735 14.908 2.589 1.00 97.44 284 ALA A N 1
ATOM 2240 C CA . ALA A 1 284 ? 3.862 15.678 3.097 1.00 97.44 284 ALA A CA 1
ATOM 2241 C C . ALA A 1 284 ? 3.453 17.076 3.586 1.00 97.44 284 ALA A C 1
ATOM 2243 O O . ALA A 1 284 ? 4.326 17.869 3.941 1.00 97.44 284 ALA A O 1
ATOM 2244 N N . SER A 1 285 ? 2.157 17.396 3.623 1.00 98.00 285 SER A N 1
ATOM 2245 C CA . SER A 1 285 ? 1.622 18.689 4.064 1.00 98.00 285 SER A CA 1
ATOM 2246 C C . SER A 1 285 ? 1.306 18.753 5.560 1.00 98.00 285 SER A C 1
ATOM 2248 O O . SER A 1 285 ? 1.184 19.848 6.108 1.00 98.00 285 SER A O 1
ATOM 2250 N N . ILE A 1 286 ? 1.248 17.602 6.236 1.00 98.12 286 ILE A N 1
ATOM 2251 C CA . ILE A 1 286 ? 0.987 17.483 7.677 1.00 98.12 286 ILE A CA 1
ATOM 2252 C C . ILE A 1 286 ? 2.029 16.587 8.374 1.00 98.12 286 ILE A C 1
ATOM 2254 O O . ILE A 1 286 ? 2.921 16.009 7.747 1.00 98.12 286 ILE A O 1
ATOM 2258 N N . ASN A 1 287 ? 1.933 16.466 9.702 1.00 98.19 287 ASN A N 1
ATOM 2259 C CA . ASN A 1 287 ? 2.832 15.627 10.492 1.00 98.19 287 ASN A CA 1
ATOM 2260 C C . ASN A 1 287 ? 2.727 14.141 10.085 1.00 98.19 287 ASN A C 1
ATOM 2262 O O . ASN A 1 287 ? 1.691 13.503 10.267 1.00 98.19 287 ASN A O 1
ATOM 2266 N N . ARG A 1 288 ? 3.838 13.560 9.616 1.00 98.12 288 ARG A N 1
ATOM 2267 C CA . ARG A 1 288 ? 3.896 12.190 9.067 1.00 98.12 288 ARG A CA 1
ATOM 2268 C C . ARG A 1 288 ? 3.550 11.090 10.081 1.00 98.12 288 ARG A C 1
ATOM 2270 O O . ARG A 1 288 ? 2.970 10.074 9.707 1.00 98.12 288 ARG A O 1
ATOM 2277 N N . LEU A 1 289 ? 3.824 11.299 11.373 1.00 98.19 289 LEU A N 1
ATOM 2278 C CA . LEU A 1 289 ? 3.390 10.372 12.427 1.00 98.19 289 LEU A CA 1
ATOM 2279 C C . LEU A 1 289 ? 1.875 10.417 12.618 1.00 98.19 289 LEU A C 1
ATOM 2281 O O . LEU A 1 289 ? 1.251 9.381 12.854 1.00 98.19 289 LEU A O 1
ATOM 2285 N N . ALA A 1 290 ? 1.281 11.610 12.502 1.00 98.31 290 ALA A N 1
ATOM 2286 C CA . ALA A 1 290 ? -0.166 11.755 12.503 1.00 98.31 290 ALA A CA 1
ATOM 2287 C C . ALA A 1 290 ? -0.783 11.095 11.263 1.00 98.31 290 ALA A C 1
ATOM 2289 O O . ALA A 1 290 ? -1.784 10.405 11.425 1.00 98.31 290 ALA A O 1
ATOM 2290 N N . CYS A 1 291 ? -0.165 11.200 10.077 1.00 98.56 291 CYS A N 1
ATOM 2291 C CA . CYS A 1 291 ? -0.609 10.478 8.876 1.00 98.56 291 CYS A CA 1
ATOM 2292 C C . CYS A 1 291 ? -0.735 8.973 9.144 1.00 98.56 291 CYS A C 1
ATOM 2294 O O . CYS A 1 291 ? -1.819 8.405 8.998 1.00 98.56 291 CYS A O 1
ATOM 2296 N N . TRP A 1 292 ? 0.344 8.329 9.611 1.00 98.56 292 TRP A N 1
ATOM 2297 C CA . TRP A 1 292 ? 0.313 6.897 9.925 1.00 98.56 292 TRP A CA 1
ATOM 2298 C C . TRP A 1 292 ? -0.695 6.559 11.019 1.00 98.56 292 TRP A C 1
ATOM 2300 O O . TRP A 1 292 ? -1.428 5.579 10.888 1.00 98.56 292 TRP A O 1
ATOM 2310 N N . ALA A 1 293 ? -0.771 7.361 12.085 1.00 98.31 293 ALA A N 1
ATOM 2311 C CA . ALA A 1 293 ? -1.731 7.124 13.153 1.00 98.31 293 ALA A CA 1
ATOM 2312 C C . ALA A 1 293 ? -3.179 7.210 12.654 1.00 98.31 293 ALA A C 1
ATOM 2314 O O . ALA A 1 293 ? -3.977 6.331 12.966 1.00 98.31 293 ALA A O 1
ATOM 2315 N N . ILE A 1 294 ? -3.520 8.224 11.860 1.00 98.69 294 ILE A N 1
ATOM 2316 C CA . ILE A 1 294 ? -4.865 8.412 11.311 1.00 98.69 294 ILE A CA 1
ATOM 2317 C C . ILE A 1 294 ? -5.212 7.255 10.371 1.00 98.69 294 ILE A C 1
ATOM 2319 O O . ILE A 1 294 ? -6.207 6.572 10.615 1.00 98.69 294 ILE A O 1
ATOM 2323 N N . GLY A 1 295 ? -4.372 6.969 9.371 1.00 98.50 295 GLY A N 1
ATOM 2324 C CA . GLY A 1 295 ? -4.647 5.918 8.387 1.00 98.50 295 GLY A CA 1
ATOM 2325 C C . GLY A 1 295 ? -4.765 4.526 9.016 1.00 98.50 295 GLY A C 1
ATOM 2326 O O . GLY A 1 295 ? -5.746 3.814 8.784 1.00 98.50 295 GLY A O 1
ATOM 2327 N N . MET A 1 296 ? -3.835 4.158 9.908 1.00 98.31 296 MET A N 1
ATOM 2328 C CA . MET A 1 296 ? -3.876 2.868 10.613 1.00 98.31 296 MET A CA 1
ATOM 2329 C C . MET A 1 296 ? -5.089 2.740 11.534 1.00 98.31 296 MET A C 1
ATOM 2331 O O . MET A 1 296 ? -5.689 1.665 11.625 1.00 98.31 296 MET A O 1
ATOM 2335 N N . ARG A 1 297 ? -5.463 3.810 12.250 1.00 98.62 297 ARG A N 1
ATOM 2336 C CA . ARG A 1 297 ? -6.637 3.786 13.134 1.00 98.62 297 ARG A CA 1
ATOM 2337 C C . ARG A 1 297 ? -7.928 3.718 12.325 1.00 98.62 297 ARG A C 1
ATOM 2339 O O . ARG A 1 297 ? -8.788 2.925 12.684 1.00 98.62 297 ARG A O 1
ATOM 2346 N N . ASN A 1 298 ? -8.059 4.483 11.244 1.00 98.81 298 ASN A N 1
ATOM 2347 C CA . ASN A 1 298 ? -9.265 4.498 10.412 1.00 98.81 298 ASN A CA 1
ATOM 2348 C C . ASN A 1 298 ? -9.502 3.156 9.722 1.00 98.81 298 ASN A C 1
ATOM 2350 O O . ASN A 1 298 ? -10.588 2.598 9.852 1.00 98.81 298 ASN A O 1
ATOM 2354 N N . THR A 1 299 ? -8.465 2.575 9.122 1.00 98.50 299 THR A N 1
ATOM 2355 C CA . THR A 1 299 ? -8.537 1.241 8.506 1.00 98.50 299 THR A CA 1
ATOM 2356 C C . THR A 1 299 ? -8.971 0.183 9.524 1.00 98.50 299 THR A C 1
ATOM 2358 O O . THR A 1 299 ? -9.872 -0.614 9.271 1.00 98.50 299 THR A O 1
ATOM 2361 N N . ARG A 1 300 ? -8.404 0.206 10.740 1.00 98.00 300 ARG A N 1
ATOM 2362 C CA . ARG A 1 300 ? -8.806 -0.731 11.803 1.00 98.00 300 ARG A CA 1
ATOM 2363 C C . ARG A 1 300 ? -10.195 -0.464 12.372 1.00 98.00 300 ARG A C 1
ATOM 2365 O O . ARG A 1 300 ? -10.853 -1.416 12.780 1.00 98.00 300 ARG A O 1
ATOM 2372 N N . LYS A 1 301 ? -10.649 0.789 12.422 1.00 98.62 301 LYS A N 1
ATOM 2373 C CA . LYS A 1 301 ? -12.028 1.125 12.806 1.00 98.62 301 LYS A CA 1
ATOM 2374 C C . LYS A 1 301 ? -13.022 0.611 11.774 1.00 98.62 301 LYS A C 1
ATOM 2376 O O . LYS A 1 301 ? -14.023 0.032 12.178 1.00 98.62 301 LYS A O 1
ATOM 2381 N N . ALA A 1 302 ? -12.726 0.761 10.484 1.00 98.69 302 ALA A N 1
ATOM 2382 C CA . ALA A 1 302 ? -13.533 0.198 9.407 1.00 98.69 302 ALA A CA 1
ATOM 2383 C C . ALA A 1 302 ? -13.603 -1.335 9.510 1.00 98.69 302 ALA A C 1
ATOM 2385 O O . ALA A 1 302 ? -14.691 -1.906 9.448 1.00 98.69 302 ALA A O 1
ATOM 2386 N N . LEU A 1 303 ? -12.470 -1.993 9.787 1.00 98.25 303 LEU A N 1
ATOM 2387 C CA . LEU A 1 303 ? -12.416 -3.439 10.019 1.00 98.25 303 LEU A CA 1
ATOM 2388 C C . LEU A 1 303 ? -13.226 -3.869 11.253 1.00 98.25 303 LEU A C 1
ATOM 2390 O O . LEU A 1 303 ? -14.028 -4.795 11.178 1.00 98.25 303 LEU A O 1
ATOM 2394 N N . LEU A 1 304 ? -13.070 -3.173 12.384 1.00 98.12 304 LEU A N 1
ATOM 2395 C CA . LEU A 1 304 ? -13.852 -3.424 13.599 1.00 98.12 304 LEU A CA 1
ATOM 2396 C C . LEU A 1 304 ? -15.354 -3.233 13.348 1.00 98.12 304 LEU A C 1
ATOM 2398 O O . LEU A 1 304 ? -16.159 -4.069 13.744 1.00 98.12 304 LEU A O 1
ATOM 2402 N N . SER A 1 305 ? -15.724 -2.150 12.668 1.00 98.38 305 SER A N 1
ATOM 2403 C CA . SER A 1 305 ? -17.099 -1.862 12.267 1.00 98.38 305 SER A CA 1
ATOM 2404 C C . SER A 1 305 ? -17.680 -2.987 11.412 1.00 98.38 305 SER A C 1
ATOM 2406 O O . SER A 1 305 ? -18.839 -3.346 11.603 1.00 98.38 305 SER A O 1
ATOM 2408 N N . ALA A 1 306 ? -16.894 -3.560 10.492 1.00 98.50 306 ALA A N 1
ATOM 2409 C CA . ALA A 1 306 ? -17.324 -4.669 9.641 1.00 98.50 306 ALA A CA 1
ATOM 2410 C C . ALA A 1 306 ? -17.620 -5.940 10.454 1.00 98.50 306 ALA A C 1
ATOM 2412 O O . ALA A 1 306 ? -18.642 -6.583 10.216 1.00 98.50 306 ALA A O 1
ATOM 2413 N N . PHE A 1 307 ? -16.799 -6.253 11.466 1.00 98.06 307 PHE A N 1
ATOM 2414 C CA . PHE A 1 307 ? -17.042 -7.368 12.396 1.00 98.06 307 PHE A CA 1
ATOM 2415 C C . PHE A 1 307 ? -18.244 -7.156 13.326 1.00 98.06 307 PHE A C 1
ATOM 2417 O O . PHE A 1 307 ? -18.877 -8.127 13.733 1.00 98.06 307 PHE A O 1
ATOM 2424 N N . LEU A 1 308 ? -18.553 -5.908 13.684 1.00 97.75 308 LEU A N 1
ATOM 2425 C CA . LEU A 1 308 ? -19.684 -5.565 14.557 1.00 97.75 308 LEU A CA 1
ATOM 2426 C C . LEU A 1 308 ? -21.005 -5.382 13.798 1.00 97.75 308 LEU A C 1
ATOM 2428 O O . LEU A 1 308 ? -22.049 -5.186 14.421 1.00 97.75 308 LEU A O 1
ATOM 2432 N N . ALA A 1 309 ? -20.971 -5.394 12.467 1.00 97.19 309 ALA A N 1
ATOM 2433 C CA . ALA A 1 309 ? -22.153 -5.190 11.651 1.00 97.19 309 ALA A CA 1
ATOM 2434 C C . ALA A 1 309 ? -23.167 -6.338 11.815 1.00 97.19 309 ALA A C 1
ATOM 2436 O O . ALA A 1 309 ? -22.766 -7.497 11.950 1.00 97.19 309 ALA A O 1
ATOM 2437 N N . PRO A 1 310 ? -24.481 -6.070 11.686 1.00 96.62 310 PRO A N 1
ATOM 2438 C CA . PRO A 1 310 ? -25.510 -7.109 11.660 1.00 96.62 310 PRO A CA 1
ATOM 2439 C C . PRO A 1 310 ? -25.543 -7.838 10.298 1.00 96.62 310 PRO A C 1
ATOM 2441 O O . PRO A 1 310 ? -26.589 -7.941 9.660 1.00 96.62 310 PRO A O 1
ATOM 2444 N N . ALA A 1 311 ? -24.394 -8.345 9.833 1.00 96.25 311 ALA A N 1
ATOM 2445 C CA . ALA A 1 311 ? -24.210 -8.916 8.495 1.00 96.25 311 ALA A CA 1
ATOM 2446 C C . ALA A 1 311 ? -25.169 -10.082 8.198 1.00 96.25 311 ALA A C 1
ATOM 2448 O O . ALA A 1 311 ? -25.650 -10.212 7.076 1.00 96.25 311 ALA A O 1
ATOM 2449 N N . HIS A 1 312 ? -25.504 -10.893 9.208 1.00 97.44 312 HIS A N 1
ATOM 2450 C CA . HIS A 1 312 ? -26.498 -11.961 9.070 1.00 97.44 312 HIS A CA 1
ATOM 2451 C C . HIS A 1 312 ? -27.888 -11.410 8.733 1.00 97.44 312 HIS A C 1
ATOM 2453 O O . HIS A 1 312 ? -28.465 -11.787 7.720 1.00 97.44 312 HIS A O 1
ATOM 2459 N N . ALA A 1 313 ? -28.393 -10.459 9.526 1.00 98.12 313 ALA A N 1
ATOM 2460 C CA . ALA A 1 313 ? -29.703 -9.849 9.295 1.00 98.12 313 ALA A CA 1
ATOM 2461 C C . ALA A 1 313 ? -29.758 -9.074 7.966 1.00 98.12 313 ALA A C 1
ATOM 2463 O O . ALA A 1 313 ? -30.788 -9.067 7.295 1.00 98.12 313 ALA A O 1
ATOM 2464 N N . LEU A 1 314 ? -28.643 -8.448 7.567 1.00 98.19 314 LEU A N 1
ATOM 2465 C CA . LEU A 1 314 ? -28.499 -7.805 6.259 1.00 98.19 314 LEU A CA 1
ATOM 2466 C C . LEU A 1 314 ? -28.643 -8.813 5.110 1.00 98.19 314 LEU A C 1
ATOM 2468 O O . LEU A 1 314 ? -29.378 -8.549 4.160 1.00 98.19 314 LEU A O 1
ATOM 2472 N N . ARG A 1 315 ? -27.989 -9.977 5.215 1.00 98.06 315 ARG A N 1
ATOM 2473 C CA . ARG A 1 315 ? -28.085 -11.062 4.227 1.00 98.06 315 ARG A CA 1
ATOM 2474 C C . ARG A 1 315 ? -29.466 -11.698 4.179 1.00 98.06 315 ARG A C 1
ATOM 2476 O O . ARG A 1 315 ? -29.956 -11.975 3.093 1.00 98.06 315 ARG A O 1
ATOM 2483 N N . GLU A 1 316 ? -30.103 -11.905 5.328 1.00 98.56 316 GLU A N 1
ATOM 2484 C CA . GLU A 1 316 ? -31.480 -12.409 5.386 1.00 98.56 316 GLU A CA 1
ATOM 2485 C C . GLU A 1 316 ? -32.452 -11.452 4.690 1.00 98.56 316 GLU A C 1
ATOM 2487 O O . GLU A 1 316 ? -33.264 -11.890 3.877 1.00 98.56 316 GLU A O 1
ATOM 2492 N N . ALA A 1 317 ? -32.345 -10.146 4.963 1.00 98.62 317 ALA A N 1
ATOM 2493 C CA . ALA A 1 317 ? -33.165 -9.134 4.301 1.00 98.62 317 ALA A CA 1
ATOM 2494 C C . ALA A 1 317 ? -32.914 -9.101 2.783 1.00 98.62 317 ALA A C 1
ATOM 2496 O O . ALA A 1 317 ? -33.863 -9.028 2.005 1.00 98.62 317 ALA A O 1
ATOM 2497 N N . GLU A 1 318 ? -31.654 -9.211 2.352 1.00 98.25 318 GLU A N 1
ATOM 2498 C CA . GLU A 1 318 ? -31.295 -9.290 0.933 1.00 98.25 318 GLU A CA 1
ATOM 2499 C C . GLU A 1 318 ? -31.875 -10.531 0.243 1.00 98.25 318 GLU A C 1
ATOM 2501 O O . GLU A 1 318 ? -32.526 -10.399 -0.793 1.00 98.25 318 GLU A O 1
ATOM 2506 N N . ALA A 1 319 ? -31.698 -11.717 0.831 1.00 98.50 319 ALA A N 1
ATOM 2507 C CA . ALA A 1 319 ? -32.203 -12.978 0.288 1.00 98.50 319 ALA A CA 1
ATOM 2508 C C . ALA A 1 319 ? -33.740 -13.017 0.209 1.00 98.50 319 ALA A C 1
ATOM 2510 O O . ALA A 1 319 ? -34.295 -13.670 -0.672 1.00 98.50 319 ALA A O 1
ATOM 2511 N N . ALA A 1 320 ? -34.425 -12.299 1.105 1.00 98.56 320 ALA A N 1
ATOM 2512 C CA . ALA A 1 320 ? -35.878 -12.156 1.107 1.00 98.56 320 ALA A CA 1
ATOM 2513 C C . ALA A 1 320 ? -36.406 -11.061 0.155 1.00 98.56 320 ALA A C 1
ATOM 2515 O O . ALA A 1 320 ? -37.619 -10.919 0.015 1.00 98.56 320 ALA A O 1
ATOM 2516 N N . GLY A 1 321 ? -35.532 -10.267 -0.477 1.00 98.69 321 GLY A N 1
ATOM 2517 C CA . GLY A 1 321 ? -35.931 -9.115 -1.295 1.00 98.69 321 GLY A CA 1
ATOM 2518 C C . GLY A 1 321 ? -36.443 -7.910 -0.489 1.00 98.69 321 GLY A C 1
ATOM 2519 O O . GLY A 1 321 ? -36.995 -6.973 -1.067 1.00 98.69 321 GLY A O 1
ATOM 2520 N N . ASP A 1 322 ? -36.252 -7.898 0.834 1.00 98.56 322 ASP A N 1
ATOM 2521 C CA . ASP A 1 322 ? -36.626 -6.792 1.721 1.00 98.56 322 ASP A CA 1
ATOM 2522 C C . ASP A 1 322 ? -35.546 -5.700 1.693 1.00 98.56 322 ASP A C 1
ATOM 2524 O O . ASP A 1 322 ? -34.755 -5.489 2.621 1.00 98.56 322 ASP A O 1
ATOM 2528 N N . PHE A 1 323 ? -35.483 -5.001 0.561 1.00 98.50 323 PHE A N 1
ATOM 2529 C CA . PHE A 1 323 ? -34.484 -3.961 0.334 1.00 98.50 323 PHE A CA 1
ATOM 2530 C C . PHE A 1 323 ? -34.681 -2.739 1.237 1.00 98.50 323 PHE A C 1
ATOM 2532 O O . PHE A 1 323 ? -33.706 -2.034 1.508 1.00 98.50 323 PHE A O 1
ATOM 2539 N N . THR A 1 324 ? -35.898 -2.519 1.749 1.00 98.69 324 THR A N 1
ATOM 2540 C CA . THR A 1 324 ? -36.191 -1.474 2.737 1.00 98.69 324 THR A CA 1
ATOM 2541 C C . THR A 1 324 ? -35.497 -1.777 4.057 1.00 98.69 324 THR A C 1
ATOM 2543 O O . THR A 1 324 ? -34.727 -0.945 4.538 1.00 98.69 324 THR A O 1
ATOM 2546 N N . ARG A 1 325 ? -35.693 -2.978 4.619 1.00 98.56 325 ARG A N 1
ATOM 2547 C CA . ARG A 1 325 ? -35.012 -3.387 5.853 1.00 98.56 325 ARG A CA 1
ATOM 2548 C C . ARG A 1 325 ? -33.503 -3.443 5.668 1.00 98.56 325 ARG A C 1
ATOM 2550 O O . ARG A 1 325 ? -32.776 -2.970 6.538 1.00 98.56 325 ARG A O 1
ATOM 2557 N N . ARG A 1 326 ? -33.023 -3.977 4.537 1.00 98.50 326 ARG A N 1
ATOM 2558 C CA . ARG A 1 326 ? -31.584 -4.024 4.232 1.00 98.50 326 ARG A CA 1
ATOM 2559 C C . ARG A 1 326 ? -30.964 -2.626 4.285 1.00 98.50 326 ARG A C 1
ATOM 2561 O O . ARG A 1 326 ? -29.940 -2.447 4.936 1.00 98.50 326 ARG A O 1
ATOM 2568 N N . LEU A 1 327 ? -31.584 -1.640 3.630 1.00 98.69 327 LEU A N 1
ATOM 2569 C CA . LEU A 1 327 ? -31.078 -0.266 3.622 1.00 98.69 327 LEU A CA 1
ATOM 2570 C C . LEU A 1 327 ? -31.176 0.392 5.005 1.00 98.69 327 LEU A C 1
ATOM 2572 O O . LEU A 1 327 ? -30.206 1.003 5.443 1.00 98.69 327 LEU A O 1
ATOM 2576 N N . ALA A 1 328 ? -32.294 0.223 5.717 1.00 98.50 328 ALA A N 1
ATOM 2577 C CA . ALA A 1 328 ? -32.458 0.768 7.065 1.00 98.50 328 ALA A CA 1
ATOM 2578 C C . ALA A 1 328 ? -31.370 0.256 8.027 1.00 98.50 328 ALA A C 1
ATOM 2580 O O . ALA A 1 328 ? -30.719 1.050 8.699 1.00 98.50 328 ALA A O 1
ATOM 2581 N N . LEU A 1 329 ? -31.094 -1.054 8.022 1.00 98.19 329 LEU A N 1
ATOM 2582 C CA . LEU A 1 329 ? -30.051 -1.657 8.858 1.00 98.19 329 LEU A CA 1
ATOM 2583 C C . LEU A 1 329 ? -28.637 -1.169 8.501 1.00 98.19 329 LEU A C 1
ATOM 2585 O O . LEU A 1 329 ? -27.799 -1.012 9.392 1.00 98.19 329 LEU A O 1
ATOM 2589 N N . LEU A 1 330 ? -28.351 -0.941 7.212 1.00 97.94 330 LEU A N 1
ATOM 2590 C CA . LEU A 1 330 ? -27.070 -0.372 6.778 1.00 97.94 330 LEU A CA 1
ATOM 2591 C C . LEU A 1 330 ? -26.868 1.045 7.323 1.00 97.94 330 LEU A C 1
ATOM 2593 O O . LEU A 1 330 ? -25.766 1.370 7.763 1.00 97.94 330 LEU A O 1
ATOM 2597 N N . GLU A 1 331 ? -27.920 1.862 7.326 1.00 98.25 331 GLU A N 1
ATOM 2598 C CA . GLU A 1 331 ? -27.850 3.244 7.801 1.00 98.25 331 GLU A CA 1
ATOM 2599 C C . GLU A 1 331 ? -27.819 3.330 9.331 1.00 98.25 331 GLU A C 1
ATOM 2601 O O . GLU A 1 331 ? -26.975 4.034 9.886 1.00 98.25 331 GLU A O 1
ATOM 2606 N N . GLU A 1 332 ? -28.637 2.547 10.040 1.00 97.19 332 GLU A N 1
ATOM 2607 C CA . GLU A 1 332 ? -28.624 2.495 11.510 1.00 97.19 332 GLU A CA 1
ATOM 2608 C C . GLU A 1 332 ? -27.255 2.068 12.059 1.00 97.19 332 GLU A C 1
ATOM 2610 O O . GLU A 1 332 ? -26.776 2.620 13.061 1.00 97.19 332 GLU A O 1
ATOM 2615 N N . ARG A 1 333 ? -26.565 1.154 11.356 1.00 95.25 333 ARG A N 1
ATOM 2616 C CA . ARG A 1 333 ? -25.200 0.728 11.694 1.00 95.25 333 ARG A CA 1
ATOM 2617 C C . ARG A 1 333 ? -24.236 1.906 11.828 1.00 95.25 333 ARG A C 1
ATOM 2619 O O . ARG A 1 333 ? -23.376 1.866 12.709 1.00 95.25 333 ARG A O 1
ATOM 2626 N N . ARG A 1 334 ? -24.362 2.947 10.995 1.00 95.81 334 ARG A N 1
ATOM 2627 C CA . ARG A 1 334 ? -23.451 4.110 10.998 1.00 95.81 334 ARG A CA 1
ATOM 2628 C C . ARG A 1 334 ? -23.435 4.837 12.348 1.00 95.81 334 ARG A C 1
ATOM 2630 O O . ARG A 1 334 ? -22.450 5.492 12.676 1.00 95.81 334 ARG A O 1
ATOM 2637 N N . THR A 1 335 ? -24.501 4.695 13.137 1.00 96.06 335 THR A N 1
ATOM 2638 C CA . THR A 1 335 ? -24.666 5.328 14.456 1.00 96.06 335 THR A CA 1
ATOM 2639 C C . THR A 1 335 ? -24.573 4.365 15.640 1.00 96.06 335 THR A C 1
ATOM 2641 O O . THR A 1 335 ? -24.775 4.774 16.784 1.00 96.06 335 THR A O 1
ATOM 2644 N N . LEU A 1 336 ? -24.223 3.096 15.406 1.00 95.31 336 LEU A N 1
ATOM 2645 C CA . LEU A 1 336 ? -23.913 2.167 16.493 1.00 95.31 336 LEU A CA 1
ATOM 2646 C C . LEU A 1 336 ? -22.726 2.682 17.328 1.00 95.31 336 LEU A C 1
ATOM 2648 O O . LEU A 1 336 ? -21.888 3.434 16.821 1.00 95.31 336 LEU A O 1
ATOM 2652 N N . PRO A 1 337 ? -22.593 2.264 18.602 1.00 97.31 337 PRO A N 1
ATOM 2653 C CA . PRO A 1 337 ? -21.575 2.779 19.521 1.00 97.31 337 PRO A CA 1
ATOM 2654 C C . PRO A 1 337 ? -20.150 2.250 19.231 1.00 97.31 337 PRO A C 1
ATOM 2656 O O . PRO A 1 337 ? -19.428 1.838 20.142 1.00 97.31 337 PRO A O 1
ATOM 2659 N N . LEU A 1 338 ? -19.700 2.296 17.969 1.00 97.62 338 LEU A N 1
ATOM 2660 C CA . LEU A 1 338 ? -18.372 1.873 17.510 1.00 97.62 338 LEU A CA 1
ATOM 2661 C C . LEU A 1 338 ? -17.250 2.541 18.312 1.00 97.62 338 LEU A C 1
ATOM 2663 O O . LEU A 1 338 ? -16.278 1.882 18.678 1.00 97.62 338 LEU A O 1
ATOM 2667 N N . GLY A 1 339 ? -17.396 3.832 18.628 1.00 97.88 339 GLY A N 1
ATOM 2668 C CA . GLY A 1 339 ? -16.408 4.583 19.406 1.00 97.88 339 GLY A CA 1
ATOM 2669 C C . GLY A 1 339 ? -16.147 3.982 20.791 1.00 97.88 339 GLY A C 1
ATOM 2670 O O . GLY A 1 339 ? -14.998 3.928 21.226 1.00 97.88 339 GLY A O 1
ATOM 2671 N N . ALA A 1 340 ? -17.180 3.462 21.462 1.00 97.94 340 ALA A N 1
ATOM 2672 C CA . ALA A 1 340 ? -17.028 2.820 22.767 1.00 97.94 340 ALA A CA 1
ATOM 2673 C C . ALA A 1 340 ? -16.222 1.515 22.658 1.00 97.94 340 ALA A C 1
ATOM 2675 O O . ALA A 1 340 ? -15.276 1.304 23.420 1.00 97.94 340 ALA A O 1
ATOM 2676 N N . VAL A 1 341 ? -16.538 0.676 21.664 1.00 98.31 341 VAL A N 1
ATOM 2677 C CA . VAL A 1 341 ? -15.822 -0.588 21.422 1.00 98.31 341 VAL A CA 1
ATOM 2678 C C . VAL A 1 341 ? -14.375 -0.329 20.994 1.00 98.31 341 VAL A C 1
ATOM 2680 O O . VAL A 1 341 ? -13.451 -0.973 21.492 1.00 98.31 341 VAL A O 1
ATOM 2683 N N . TRP A 1 342 ? -14.150 0.663 20.129 1.00 98.44 342 TRP A N 1
ATOM 2684 C CA . TRP A 1 342 ? -12.815 1.087 19.706 1.00 98.44 342 TRP A CA 1
ATOM 2685 C C . TRP A 1 342 ? -11.956 1.583 20.875 1.00 98.44 342 TRP A C 1
ATOM 2687 O O . TRP A 1 342 ? -10.796 1.184 21.008 1.00 98.44 342 TRP A O 1
ATOM 2697 N N . ASN A 1 343 ? -12.518 2.425 21.747 1.00 98.25 343 ASN A N 1
ATOM 2698 C CA . ASN A 1 343 ? -11.811 2.936 22.921 1.00 98.25 343 ASN A CA 1
ATOM 2699 C C . ASN A 1 343 ? -11.446 1.805 23.888 1.00 98.25 343 ASN A C 1
ATOM 2701 O O . ASN A 1 343 ? -10.322 1.774 24.393 1.00 98.25 343 ASN A O 1
ATOM 2705 N N . TYR A 1 344 ? -12.344 0.837 24.088 1.00 98.00 344 TYR A N 1
ATOM 2706 C CA . TYR A 1 344 ? -12.048 -0.360 24.874 1.00 98.00 344 TYR A CA 1
ATOM 2707 C C . TYR A 1 344 ? -10.942 -1.219 24.235 1.00 98.00 344 TYR A C 1
ATOM 2709 O O . TYR A 1 344 ? -10.030 -1.683 24.924 1.00 98.00 344 TYR A O 1
ATOM 2717 N N . TYR A 1 345 ? -10.945 -1.377 22.907 1.00 98.00 345 TYR A N 1
ATOM 2718 C CA . TYR A 1 345 ? -9.864 -2.066 22.198 1.00 98.00 345 TYR A CA 1
ATOM 2719 C C . TYR A 1 345 ? -8.516 -1.344 22.354 1.00 98.00 345 TYR A C 1
ATOM 2721 O O . TYR A 1 345 ? -7.496 -1.982 22.594 1.00 98.00 345 TYR A O 1
ATOM 2729 N N . CYS A 1 346 ? -8.496 -0.011 22.290 1.00 98.25 346 CYS A N 1
ATOM 2730 C CA . CYS A 1 346 ? -7.287 0.770 22.557 1.00 98.25 346 CYS A CA 1
ATOM 2731 C C . CYS A 1 346 ? -6.778 0.558 23.994 1.00 98.25 346 CYS A C 1
ATOM 2733 O O . CYS A 1 346 ? -5.601 0.245 24.189 1.00 98.25 346 CYS A O 1
ATOM 2735 N N . LEU A 1 347 ? -7.675 0.640 24.983 1.00 97.00 347 LEU A N 1
ATOM 2736 C CA . LEU A 1 347 ? -7.362 0.445 26.401 1.00 97.00 347 LEU A CA 1
ATOM 2737 C C . LEU A 1 347 ? -6.746 -0.937 26.671 1.00 97.00 347 LEU A C 1
ATOM 2739 O O . LEU A 1 347 ? -5.677 -1.034 27.267 1.00 97.00 347 LEU A O 1
ATOM 2743 N N . THR A 1 348 ? -7.376 -2.006 26.177 1.00 97.25 348 THR A N 1
ATOM 2744 C CA . THR A 1 348 ? -6.904 -3.395 26.365 1.00 97.25 348 THR A CA 1
ATOM 2745 C C . THR A 1 348 ? -5.585 -3.699 25.652 1.00 97.25 348 THR A C 1
ATOM 2747 O O . THR A 1 348 ? -4.929 -4.696 25.953 1.00 97.25 348 THR A O 1
ATOM 2750 N N . ARG A 1 349 ? -5.167 -2.846 24.711 1.00 96.44 349 ARG A N 1
ATOM 2751 C CA . ARG A 1 349 ? -3.880 -2.937 24.007 1.00 96.44 349 ARG A CA 1
ATOM 2752 C C . ARG A 1 349 ? -2.859 -1.906 24.481 1.00 96.44 349 ARG A C 1
ATOM 2754 O O . ARG A 1 349 ? -1.810 -1.789 23.855 1.00 96.44 349 ARG A O 1
ATOM 2761 N N . ASN A 1 350 ? -3.146 -1.193 25.571 1.00 95.88 350 ASN A N 1
ATOM 2762 C CA . ASN A 1 350 ? -2.274 -0.179 26.161 1.00 95.88 350 ASN A CA 1
ATOM 2763 C C . ASN A 1 350 ? -1.827 0.906 25.159 1.00 95.88 350 ASN A C 1
ATOM 2765 O O . ASN A 1 350 ? -0.685 1.370 25.175 1.00 95.88 350 ASN A O 1
ATOM 2769 N N . VAL A 1 351 ? -2.730 1.307 24.262 1.00 96.75 351 VAL A N 1
ATOM 2770 C CA . VAL A 1 351 ? -2.523 2.438 23.346 1.00 96.75 351 VAL A CA 1
ATOM 2771 C C . VAL A 1 351 ? -3.547 3.536 23.634 1.00 96.75 351 VAL A C 1
ATOM 2773 O O . VAL A 1 351 ? -4.641 3.239 24.118 1.00 96.75 351 VAL A O 1
ATOM 2776 N N . PRO A 1 352 ? -3.247 4.812 23.331 1.00 96.69 352 PRO A N 1
ATOM 2777 C CA . PRO A 1 352 ? -4.178 5.891 23.628 1.00 96.69 352 PRO A CA 1
ATOM 2778 C C . PRO A 1 352 ? -5.485 5.755 22.833 1.00 96.69 352 PRO A C 1
ATOM 2780 O O . PRO A 1 352 ? -5.488 5.414 21.639 1.00 96.69 352 PRO A O 1
ATOM 2783 N N . ALA A 1 353 ? -6.596 6.063 23.500 1.00 95.81 353 ALA A N 1
ATOM 2784 C CA . ALA A 1 353 ? -7.901 6.184 22.865 1.00 95.81 353 ALA A CA 1
ATOM 2785 C C . ALA A 1 353 ? -7.937 7.395 21.911 1.00 95.81 353 ALA A C 1
ATOM 2787 O O . ALA A 1 353 ? -6.984 8.182 21.811 1.00 95.81 353 ALA A O 1
ATOM 2788 N N . ASP A 1 354 ? -9.036 7.545 21.170 1.00 93.31 354 ASP A N 1
ATOM 2789 C CA . ASP A 1 354 ? -9.231 8.762 20.381 1.00 93.31 354 ASP A CA 1
ATOM 2790 C C . ASP A 1 354 ? -9.241 10.004 21.290 1.00 93.31 354 ASP A C 1
ATOM 2792 O O . ASP A 1 354 ? -9.632 9.945 22.454 1.00 93.31 354 ASP A O 1
ATOM 2796 N N . GLY A 1 355 ? -8.718 11.119 20.777 1.00 92.19 355 GLY A N 1
ATOM 2797 C CA . GLY A 1 355 ? -8.513 12.351 21.547 1.00 92.19 355 GLY A CA 1
ATOM 2798 C C . GLY A 1 355 ? -7.244 12.380 22.413 1.00 92.19 355 GLY A C 1
ATOM 2799 O O . GLY A 1 355 ? -6.837 13.457 22.832 1.00 92.19 355 GLY A O 1
ATOM 2800 N N . GLN A 1 356 ? -6.572 11.244 22.642 1.00 95.19 356 GLN A N 1
ATOM 2801 C CA . GLN A 1 356 ? -5.405 11.174 23.541 1.00 95.19 356 GLN A CA 1
ATOM 2802 C C . GLN A 1 356 ? -4.060 10.979 22.824 1.00 95.19 356 GLN A C 1
ATOM 2804 O O . GLN A 1 356 ? -3.015 11.360 23.348 1.00 95.19 356 GLN A O 1
ATOM 2809 N N . TRP A 1 357 ? -4.049 10.372 21.634 1.00 97.50 357 TRP A N 1
ATOM 2810 C CA . TRP A 1 357 ? -2.800 10.037 20.934 1.00 97.50 357 TRP A CA 1
ATOM 2811 C C . TRP A 1 357 ? -2.089 11.263 20.336 1.00 97.50 357 TRP A C 1
ATOM 2813 O O . TRP A 1 357 ? -0.861 11.271 20.262 1.00 97.50 357 TRP A O 1
ATOM 2823 N N . LEU A 1 358 ? -2.833 12.307 19.948 1.00 98.00 358 LEU A N 1
ATOM 2824 C CA . LEU A 1 358 ? -2.274 13.483 19.268 1.00 98.00 358 LEU A CA 1
ATOM 2825 C C . LEU A 1 358 ? -1.286 14.253 20.156 1.00 98.00 358 LEU A C 1
ATOM 2827 O O . LEU A 1 358 ? -0.262 14.722 19.666 1.00 98.00 358 LEU A O 1
ATOM 2831 N N . GLY A 1 359 ? -1.535 14.312 21.470 1.00 97.44 359 GLY A N 1
ATOM 2832 C CA . GLY A 1 359 ? -0.614 14.940 22.423 1.00 97.44 359 GLY A CA 1
ATOM 2833 C C . GLY A 1 359 ? 0.785 14.315 22.392 1.00 97.44 359 GLY A C 1
ATOM 2834 O O . GLY A 1 359 ? 1.777 15.037 22.405 1.00 97.44 359 GLY A O 1
ATOM 2835 N N . LYS A 1 360 ? 0.882 12.984 22.232 1.00 97.44 360 LYS A N 1
ATOM 2836 C CA . LYS A 1 360 ? 2.176 12.293 22.089 1.00 97.44 360 LYS A CA 1
ATOM 2837 C C . LYS A 1 360 ? 2.919 12.708 20.817 1.00 97.44 360 LYS A C 1
ATOM 2839 O O . LYS A 1 360 ? 4.139 12.849 20.850 1.00 97.44 360 LYS A O 1
ATOM 2844 N N . VAL A 1 361 ? 2.196 12.901 19.713 1.00 98.19 361 VAL A N 1
ATOM 2845 C CA . VAL A 1 361 ? 2.778 13.344 18.436 1.00 98.19 361 VAL A CA 1
ATOM 2846 C C . VAL A 1 361 ? 3.298 14.773 18.552 1.00 98.19 361 VAL A C 1
ATOM 2848 O O . VAL A 1 361 ? 4.444 15.021 18.194 1.00 98.19 361 VAL A O 1
ATOM 2851 N N . ILE A 1 362 ? 2.502 15.684 19.120 1.00 98.06 362 ILE A N 1
ATOM 2852 C CA . ILE A 1 362 ? 2.898 17.083 19.351 1.00 98.06 362 ILE A CA 1
ATOM 2853 C C . ILE A 1 362 ? 4.139 17.156 20.254 1.00 98.06 362 ILE A C 1
ATOM 2855 O O . ILE A 1 362 ? 5.070 17.919 19.990 1.00 98.06 362 ILE A O 1
ATOM 2859 N N . ASP A 1 363 ? 4.184 16.355 21.318 1.00 98.00 363 ASP A N 1
ATOM 2860 C CA . ASP A 1 363 ? 5.334 16.318 22.220 1.00 98.00 363 ASP A CA 1
ATOM 2861 C C . ASP A 1 363 ? 6.597 15.790 21.534 1.00 98.00 363 ASP A C 1
ATOM 2863 O O . ASP A 1 363 ? 7.685 16.340 21.734 1.00 98.00 363 ASP A O 1
ATOM 2867 N N . TYR A 1 364 ? 6.475 14.735 20.726 1.00 98.19 364 TYR A N 1
ATOM 2868 C CA . TYR A 1 364 ? 7.601 14.197 19.965 1.00 98.19 364 TYR A CA 1
ATOM 2869 C C . TYR A 1 364 ? 8.071 15.160 18.880 1.00 98.19 364 TYR A C 1
ATOM 2871 O O . TYR A 1 364 ? 9.272 15.316 18.673 1.00 98.19 364 TYR A O 1
ATOM 2879 N N . GLU A 1 365 ? 7.147 15.861 18.231 1.00 98.00 365 GLU A N 1
ATOM 2880 C CA . GLU A 1 365 ? 7.472 16.893 17.260 1.00 98.00 365 GLU A CA 1
ATOM 2881 C C . GLU A 1 365 ? 8.337 17.990 17.883 1.00 98.00 365 GLU A C 1
ATOM 2883 O O . GLU A 1 365 ? 9.428 18.263 17.387 1.00 98.00 365 GLU A O 1
ATOM 2888 N N . LYS A 1 366 ? 7.922 18.535 19.032 1.00 97.50 366 LYS A N 1
ATOM 2889 C CA . LYS A 1 366 ? 8.688 19.553 19.771 1.00 97.50 366 LYS A CA 1
ATOM 2890 C C . LYS A 1 366 ? 10.068 19.061 20.213 1.00 97.50 366 LYS A C 1
ATOM 2892 O O . LYS A 1 366 ? 11.034 19.822 20.204 1.00 97.50 366 LYS A O 1
ATOM 2897 N N . LYS A 1 367 ? 10.163 17.806 20.664 1.00 97.19 367 LYS A N 1
ATOM 2898 C CA . LYS A 1 367 ? 11.390 17.251 21.265 1.00 97.19 367 LYS A CA 1
ATOM 2899 C C . LYS A 1 367 ? 12.374 16.702 20.235 1.00 97.19 367 LYS A C 1
ATOM 2901 O O . LYS A 1 367 ? 13.577 16.745 20.489 1.00 97.19 367 LYS A O 1
ATOM 2906 N N . VAL A 1 368 ? 11.879 16.177 19.116 1.00 97.81 368 VAL A N 1
ATOM 2907 C CA . VAL A 1 368 ? 12.666 15.412 18.140 1.00 97.81 368 VAL A CA 1
ATOM 2908 C C . VAL A 1 368 ? 12.531 15.993 16.738 1.00 97.81 368 VAL A C 1
ATOM 2910 O O . VAL A 1 368 ? 13.537 16.429 16.182 1.00 97.81 368 VAL A O 1
ATOM 2913 N N . LEU A 1 369 ? 11.322 16.038 16.169 1.00 96.94 369 LEU A N 1
ATOM 2914 C CA . LEU A 1 369 ? 11.149 16.382 14.748 1.00 96.94 369 LEU A CA 1
ATOM 2915 C C . LEU A 1 369 ? 11.587 17.817 14.429 1.00 96.94 369 LEU A C 1
ATOM 2917 O O . LEU A 1 369 ? 12.298 18.029 13.452 1.00 96.94 369 LEU A O 1
ATOM 2921 N N . ALA A 1 370 ? 11.255 18.783 15.290 1.00 94.06 370 ALA A N 1
ATOM 2922 C CA . ALA A 1 370 ? 11.615 20.195 15.137 1.00 94.06 370 ALA A CA 1
ATOM 2923 C C . ALA A 1 370 ? 13.134 20.453 15.160 1.00 94.06 370 ALA A C 1
ATOM 2925 O O . ALA A 1 370 ? 13.587 21.540 14.821 1.00 94.06 370 ALA A O 1
ATOM 2926 N N . ARG A 1 371 ? 13.941 19.461 15.562 1.00 94.50 371 ARG A N 1
ATOM 2927 C CA . ARG A 1 371 ? 15.411 19.542 15.558 1.00 94.50 371 ARG A CA 1
ATOM 2928 C C . ARG A 1 371 ? 16.037 19.019 14.262 1.00 94.50 371 ARG A C 1
ATOM 2930 O O . ARG A 1 371 ? 17.257 19.060 14.126 1.00 94.50 371 ARG A O 1
ATOM 2937 N N . ARG A 1 372 ? 15.235 18.493 13.329 1.00 92.19 372 ARG A N 1
ATOM 2938 C CA . ARG A 1 372 ? 15.711 17.884 12.073 1.00 92.19 372 ARG A CA 1
ATOM 2939 C C . ARG A 1 372 ? 15.776 18.867 10.894 1.00 92.19 372 ARG A C 1
ATOM 2941 O O . ARG A 1 372 ? 16.146 18.445 9.797 1.00 92.19 372 ARG A O 1
ATOM 2948 N N . GLY A 1 373 ? 15.515 20.153 11.131 1.00 67.06 373 GLY A N 1
ATOM 2949 C CA . GLY A 1 373 ? 15.378 21.176 10.090 1.00 67.06 373 GLY A CA 1
ATOM 2950 C C . GLY A 1 373 ? 13.918 21.513 9.871 1.00 67.06 373 GLY A C 1
ATOM 2951 O O . GLY A 1 373 ? 13.175 20.605 9.423 1.00 67.06 373 GLY A O 1
#

Secondary structure (DSSP, 8-state):
--S--SPP-SS-------S----SHHHHHHHHHHHHTSS-S--EEEEEGGG---SSTT--GGG--GGGGHHHHHHHHHHT-EEEEE---SSSTT-BTTBSTT-S-HHHHHHHHHHHHHHHHHHHHHHHHHTS---EEE----EESS--S-HHHHHHHHHHHHHHHTS--TTTTTS-EEEE--S-BTTB-SEESS-HHHHHHHHHHHT-EEEEETTSS-TT--SGGGHHHHHTT-S-EEEEE-B-SSSS--BPPPS-HHHHHHHHHHHHTT-TTTEEEEE-----SS-HHHHHHHHHHHHHHHHHHHHHS-HHHHHHHHHTT-HHHHHHHHHHHTTSSHHHHHHHHHHHTT-PPTTTHHHHHHHHHHHTGGG--